Protein AF-0000000067623216 (afdb_homodimer)

Structure (mmCIF, N/CA/C/O backbone):
data_AF-0000000067623216-model_v1
#
loop_
_entity.id
_entity.type
_entity.pdbx_description
1 polymer 'Immunoglobulin domain-containing protein'
#
loop_
_atom_site.group_PDB
_atom_site.id
_atom_site.type_symbol
_atom_site.label_atom_id
_atom_site.label_alt_id
_atom_site.label_comp_id
_atom_site.label_asym_id
_atom_site.label_entity_id
_atom_site.label_seq_id
_atom_site.pdbx_PDB_ins_code
_atom_site.Cartn_x
_atom_site.Cartn_y
_atom_site.Cartn_z
_atom_site.occupancy
_atom_site.B_iso_or_equiv
_atom_site.auth_seq_id
_atom_site.auth_comp_id
_atom_site.auth_asym_id
_atom_site.auth_atom_id
_atom_site.pdbx_PDB_model_num
ATOM 1 N N . MET A 1 1 ? 59.375 16.984 -4.066 1 33.44 1 MET A N 1
ATOM 2 C CA . MET A 1 1 ? 58.281 16.219 -4.672 1 33.44 1 MET A CA 1
ATOM 3 C C . MET A 1 1 ? 57.094 16.156 -3.738 1 33.44 1 MET A C 1
ATOM 5 O O . MET A 1 1 ? 57.188 15.625 -2.629 1 33.44 1 MET A O 1
ATOM 9 N N . SER A 1 2 ? 56.25 17.234 -3.715 1 40.25 2 SER A N 1
ATOM 10 C CA . SER A 1 2 ? 55.062 17.625 -2.951 1 40.25 2 SER A CA 1
ATOM 11 C C . SER A 1 2 ? 53.906 16.641 -3.154 1 40.25 2 SER A C 1
ATOM 13 O O . SER A 1 2 ? 53.656 16.219 -4.281 1 40.25 2 SER A O 1
ATOM 15 N N . PRO A 1 3 ? 53.656 15.836 -2.115 1 42.59 3 PRO A N 1
ATOM 16 C CA . PRO A 1 3 ? 52.594 14.812 -2.057 1 42.59 3 PRO A CA 1
ATOM 17 C C . PRO A 1 3 ? 51.219 15.367 -2.381 1 42.59 3 PRO A C 1
ATOM 19 O O . PRO A 1 3 ? 50.781 16.359 -1.784 1 42.59 3 PRO A O 1
ATOM 22 N N . HIS A 1 4 ? 50.906 15.5 -3.713 1 41.69 4 HIS A N 1
ATOM 23 C CA . HIS A 1 4 ? 49.562 15.898 -4.148 1 41.69 4 HIS A CA 1
ATOM 24 C C . HIS A 1 4 ? 48.5 14.977 -3.572 1 41.69 4 HIS A C 1
ATOM 26 O O . HIS A 1 4 ? 48.562 13.758 -3.746 1 41.69 4 HIS A O 1
ATOM 32 N N . PRO A 1 5 ? 47.969 15.383 -2.344 1 46.62 5 PRO A N 1
ATOM 33 C CA . PRO A 1 5 ? 46.875 14.656 -1.679 1 46.62 5 PRO A CA 1
ATOM 34 C C . PRO A 1 5 ? 45.625 14.539 -2.545 1 46.62 5 PRO A C 1
ATOM 36 O O . PRO A 1 5 ? 44.812 15.461 -2.574 1 46.62 5 PRO A O 1
ATOM 39 N N . THR A 1 6 ? 45.781 14.125 -3.855 1 35.91 6 THR A N 1
ATOM 40 C CA . THR A 1 6 ? 44.656 14.164 -4.762 1 35.91 6 THR A CA 1
ATOM 41 C C . THR A 1 6 ? 43.469 13.414 -4.16 1 35.91 6 THR A C 1
ATOM 43 O O . THR A 1 6 ? 42.344 13.914 -4.188 1 35.91 6 THR A O 1
ATOM 46 N N . THR A 1 7 ? 43.5 12.023 -4.031 1 39.91 7 THR A N 1
ATOM 47 C CA . THR A 1 7 ? 42.406 11.203 -4.543 1 39.91 7 THR A CA 1
ATOM 48 C C . THR A 1 7 ? 41.312 11.078 -3.51 1 39.91 7 THR A C 1
ATOM 50 O O . THR A 1 7 ? 40.281 10.414 -3.752 1 39.91 7 THR A O 1
ATOM 53 N N . LEU A 1 8 ? 41.438 11.586 -2.188 1 36.5 8 LEU A N 1
ATOM 54 C CA . LEU A 1 8 ? 40.562 10.977 -1.178 1 36.5 8 LEU A CA 1
ATOM 55 C C . LEU A 1 8 ? 39.156 11.516 -1.277 1 36.5 8 LEU A C 1
ATOM 57 O O . LEU A 1 8 ? 38.25 11.078 -0.541 1 36.5 8 LEU A O 1
ATOM 61 N N . LEU A 1 9 ? 38.906 12.672 -2.062 1 37.28 9 LEU A N 1
ATOM 62 C CA . LEU A 1 9 ? 37.656 13.422 -1.819 1 37.28 9 LEU A CA 1
ATOM 63 C C . LEU A 1 9 ? 36.469 12.727 -2.457 1 37.28 9 LEU A C 1
ATOM 65 O O . LEU A 1 9 ? 35.312 13.102 -2.213 1 37.28 9 LEU A O 1
ATOM 69 N N . GLY A 1 10 ? 36.75 11.82 -3.443 1 39.78 10 GLY A N 1
ATOM 70 C CA . GLY A 1 10 ? 35.594 11.414 -4.215 1 39.78 10 GLY A CA 1
ATOM 71 C C . GLY A 1 10 ? 34.656 10.484 -3.457 1 39.78 10 GLY A C 1
ATOM 72 O O . GLY A 1 10 ? 33.562 10.156 -3.932 1 39.78 10 GLY A O 1
ATOM 73 N N . LEU A 1 11 ? 35.156 9.75 -2.324 1 36.91 11 LEU A N 1
ATOM 74 C CA . LEU A 1 11 ? 34.344 8.656 -1.758 1 36.91 11 LEU A CA 1
ATOM 75 C C . LEU A 1 11 ? 33.188 9.195 -0.934 1 36.91 11 LEU A C 1
ATOM 77 O O . LEU A 1 11 ? 32.281 8.445 -0.587 1 36.91 11 LEU A O 1
ATOM 81 N N . VAL A 1 12 ? 33.281 10.438 -0.407 1 41.38 12 VAL A N 1
ATOM 82 C CA . VAL A 1 12 ? 32.375 10.812 0.655 1 41.38 12 VAL A CA 1
ATOM 83 C C . VAL A 1 12 ? 30.984 11.102 0.061 1 41.38 12 VAL A C 1
ATOM 85 O O . VAL A 1 12 ? 29.969 10.797 0.67 1 41.38 12 VAL A O 1
ATOM 88 N N . LEU A 1 13 ? 30.969 11.727 -1.154 1 35.06 13 LEU A N 1
ATOM 89 C CA . LEU A 1 13 ? 29.688 12.25 -1.605 1 35.06 13 LEU A CA 1
ATOM 90 C C . LEU A 1 13 ? 28.75 11.125 -2.01 1 35.06 13 LEU A C 1
ATOM 92 O O . LEU A 1 13 ? 27.562 11.359 -2.283 1 35.06 13 LEU A O 1
ATOM 96 N N . CYS A 1 14 ? 29.391 9.93 -2.273 1 36.81 14 CYS A N 1
ATOM 97 C CA . CYS A 1 14 ? 28.516 8.875 -2.785 1 36.81 14 CYS A CA 1
ATOM 98 C C . CYS A 1 14 ? 27.516 8.438 -1.724 1 36.81 14 CYS A C 1
ATOM 100 O O . CYS A 1 14 ? 26.469 7.871 -2.047 1 36.81 14 CYS A O 1
ATOM 102 N N . LEU A 1 15 ? 27.844 8.562 -0.401 1 32.75 15 LEU A N 1
ATOM 103 C CA . LEU A 1 15 ? 27 7.875 0.568 1 32.75 15 LEU A CA 1
ATOM 104 C C . LEU A 1 15 ? 25.688 8.633 0.785 1 32.75 15 LEU A C 1
ATOM 106 O O . LEU A 1 15 ? 24.672 8.039 1.128 1 32.75 15 LEU A O 1
ATOM 110 N N . ALA A 1 16 ? 25.828 9.953 0.935 1 33.62 16 ALA A N 1
ATOM 111 C CA . ALA A 1 16 ? 24.594 10.516 1.485 1 33.62 16 ALA A CA 1
ATOM 112 C C . ALA A 1 16 ? 23.469 10.477 0.459 1 33.62 16 ALA A C 1
ATOM 114 O O . ALA A 1 16 ? 23.109 11.5 -0.125 1 33.62 16 ALA A O 1
ATOM 115 N N . GLN A 1 17 ? 23.672 9.805 -0.674 1 32.72 17 GLN A N 1
ATOM 116 C CA . GLN A 1 17 ? 22.422 9.766 -1.435 1 32.72 17 GLN A CA 1
ATOM 117 C C . GLN A 1 17 ? 21.234 9.438 -0.531 1 32.72 17 GLN A C 1
ATOM 119 O O . GLN A 1 17 ? 21.219 8.406 0.14 1 32.72 17 GLN A O 1
ATOM 124 N N . THR A 1 18 ? 20.781 10.328 0.219 1 34.56 18 THR A N 1
ATOM 125 C CA . THR A 1 18 ? 19.453 10.227 0.824 1 34.56 18 THR A CA 1
ATOM 126 C C . THR A 1 18 ? 18.531 9.375 -0.038 1 34.56 18 THR A C 1
ATOM 128 O O . THR A 1 18 ? 18.312 9.68 -1.213 1 34.56 18 THR A O 1
ATOM 131 N N . ILE A 1 19 ? 18.828 8.055 -0.021 1 33.06 19 ILE A N 1
ATOM 132 C CA . ILE A 1 19 ? 17.781 7.18 -0.545 1 33.06 19 ILE A CA 1
ATOM 133 C C . ILE A 1 19 ? 16.406 7.832 -0.348 1 33.06 19 ILE A C 1
ATOM 135 O O . ILE A 1 19 ? 15.969 8.031 0.786 1 33.06 19 ILE A O 1
ATOM 139 N N . HIS A 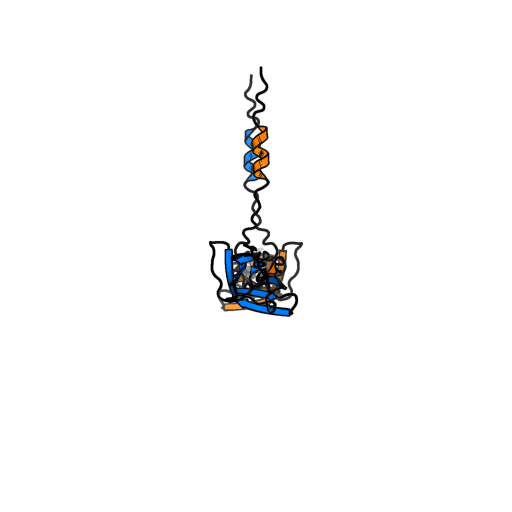1 20 ? 16.203 9.062 -0.814 1 34.69 20 HIS A N 1
ATOM 140 C CA . HIS A 1 20 ? 14.781 9.359 -0.928 1 34.69 20 HIS A CA 1
ATOM 141 C C . HIS A 1 20 ? 13.992 8.109 -1.306 1 34.69 20 HIS A C 1
ATOM 143 O O . HIS A 1 20 ? 14.25 7.496 -2.344 1 34.69 20 HIS A O 1
ATOM 149 N N . ALA A 1 21 ? 13.883 7.254 -0.411 1 33.31 21 ALA A N 1
ATOM 150 C CA . ALA A 1 21 ? 12.984 6.133 -0.679 1 33.31 21 ALA A CA 1
ATOM 151 C C . ALA A 1 21 ? 11.789 6.578 -1.515 1 33.31 21 ALA A C 1
ATOM 153 O O . ALA A 1 21 ? 10.938 7.328 -1.037 1 33.31 21 ALA A O 1
ATOM 154 N N . GLN A 1 22 ? 11.961 7.188 -2.613 1 35.94 22 GLN A N 1
ATOM 155 C CA . GLN A 1 22 ? 10.891 7.359 -3.59 1 35.94 22 GLN A CA 1
ATOM 156 C C . GLN A 1 22 ? 9.883 6.219 -3.51 1 35.94 22 GLN A C 1
ATOM 158 O O . GLN A 1 22 ? 10.227 5.059 -3.744 1 35.94 22 GLN A O 1
ATOM 163 N N . GLU A 1 23 ? 9.125 6.297 -2.42 1 42.84 23 GLU A N 1
ATOM 164 C CA . GLU A 1 23 ? 8.203 5.184 -2.23 1 42.84 23 GLU A CA 1
ATOM 165 C C . GLU A 1 23 ? 7.461 4.855 -3.523 1 42.84 23 GLU A C 1
ATOM 167 O O . GLU A 1 23 ? 6.742 5.699 -4.059 1 42.84 23 GLU A O 1
ATOM 172 N N . GLY A 1 24 ? 7.988 4.461 -4.551 1 46.31 24 GLY A N 1
ATOM 173 C CA . GLY A 1 24 ? 7.492 3.93 -5.809 1 46.31 24 GLY A CA 1
ATOM 174 C C . GLY A 1 24 ? 6.195 3.15 -5.66 1 46.31 24 GLY A C 1
ATOM 175 O O . GLY A 1 24 ? 5.684 2.998 -4.547 1 46.31 24 GLY A O 1
ATOM 176 N N . PRO A 1 25 ? 5.332 3.072 -6.758 1 57.22 25 PRO A N 1
ATOM 177 C CA . PRO A 1 25 ? 4.227 2.109 -6.762 1 57.22 25 PRO A CA 1
ATOM 178 C C . PRO A 1 25 ? 4.484 0.915 -5.844 1 57.22 25 PRO A C 1
ATOM 180 O O . PRO A 1 25 ? 5.637 0.63 -5.504 1 57.22 25 PRO A O 1
ATOM 183 N N . LEU A 1 26 ? 3.299 0.685 -5.074 1 68.81 26 LEU A N 1
ATOM 184 C CA . LEU A 1 26 ? 3.469 -0.573 -4.355 1 68.81 26 LEU A CA 1
ATOM 185 C C . LEU A 1 26 ? 4.328 -1.547 -5.152 1 68.81 26 LEU A C 1
ATOM 187 O O . LEU A 1 26 ? 4.121 -1.719 -6.355 1 68.81 26 LEU A O 1
ATOM 191 N N . PRO A 1 27 ? 5.332 -1.957 -4.5 1 77.19 27 PRO A N 1
ATOM 192 C CA . PRO A 1 27 ? 6.117 -2.947 -5.242 1 77.19 27 PRO A CA 1
ATOM 193 C C . PRO A 1 27 ? 5.266 -4.105 -5.762 1 77.19 27 PRO A C 1
ATOM 195 O O . PRO A 1 27 ? 4.316 -4.527 -5.098 1 77.19 27 PRO A O 1
ATOM 198 N N . ARG A 1 28 ? 5.539 -4.516 -6.941 1 85.44 28 ARG A N 1
ATOM 199 C CA . ARG A 1 28 ? 4.84 -5.668 -7.504 1 85.44 28 ARG A CA 1
ATOM 200 C C . ARG A 1 28 ? 5.199 -6.945 -6.75 1 85.44 28 ARG A C 1
ATOM 202 O O . ARG A 1 28 ? 6.355 -7.148 -6.379 1 85.44 28 ARG A O 1
ATOM 209 N N . PRO A 1 29 ? 4.215 -7.742 -6.488 1 93.62 29 PRO A N 1
ATOM 210 C CA . PRO A 1 29 ? 4.539 -9.039 -5.895 1 93.62 29 PRO A CA 1
ATOM 211 C C . PRO A 1 29 ? 5.277 -9.969 -6.859 1 93.62 29 PRO A C 1
ATOM 213 O O . PRO A 1 29 ? 5.383 -9.656 -8.055 1 93.62 29 PRO A O 1
ATOM 216 N N . SER A 1 30 ? 5.887 -10.992 -6.23 1 96.12 30 SER A N 1
ATOM 217 C CA . SER A 1 30 ? 6.449 -12.078 -7.02 1 96.12 30 SER A CA 1
ATOM 218 C C . SER A 1 30 ? 5.66 -13.375 -6.824 1 96.12 30 SER A C 1
ATOM 220 O O . SER A 1 30 ? 4.953 -13.531 -5.828 1 96.12 30 SER A O 1
ATOM 222 N N . ILE A 1 31 ? 5.785 -14.281 -7.859 1 98.06 31 ILE A N 1
ATOM 223 C CA . ILE A 1 31 ? 5.109 -15.57 -7.801 1 98.06 31 ILE A CA 1
ATOM 224 C C . ILE A 1 31 ? 6.094 -16.688 -8.133 1 98.06 31 ILE A C 1
ATOM 226 O O . ILE A 1 31 ? 6.938 -16.547 -9.023 1 98.06 31 ILE A O 1
ATOM 230 N N . SER A 1 32 ? 6.062 -17.734 -7.355 1 98.31 32 SER A N 1
ATOM 231 C CA . SER A 1 32 ? 6.859 -18.922 -7.617 1 98.31 32 SER A CA 1
ATOM 232 C C . SER A 1 32 ? 6.07 -20.188 -7.316 1 98.31 32 SER A C 1
ATOM 234 O O . SER A 1 32 ? 4.949 -20.125 -6.809 1 98.31 32 SER A O 1
ATOM 236 N N . ALA A 1 33 ? 6.668 -21.312 -7.793 1 98.5 33 ALA A N 1
ATOM 237 C CA . ALA A 1 33 ? 6.047 -22.625 -7.551 1 98.5 33 ALA A CA 1
ATOM 238 C C . ALA A 1 33 ? 7.051 -23.609 -6.965 1 98.5 33 ALA A C 1
ATOM 240 O O . ALA A 1 33 ? 8.211 -23.641 -7.391 1 98.5 33 ALA A O 1
ATOM 241 N N . GLU A 1 34 ? 6.586 -24.359 -6.027 1 97.94 34 GLU A N 1
ATOM 242 C CA . GLU A 1 34 ? 7.348 -25.453 -5.434 1 97.94 34 GLU A CA 1
ATOM 243 C C . GLU A 1 34 ? 6.613 -26.781 -5.594 1 97.94 34 GLU A C 1
ATOM 245 O O . GLU A 1 34 ? 5.457 -26.922 -5.191 1 97.94 34 GLU A O 1
ATOM 250 N N . PRO A 1 35 ? 7.219 -27.875 -6.082 1 98.06 35 PRO A N 1
ATOM 251 C CA . PRO A 1 35 ? 8.656 -28 -6.34 1 98.06 35 PRO A CA 1
ATOM 252 C C . PRO A 1 35 ? 9.07 -27.359 -7.668 1 98.06 35 PRO A C 1
ATOM 254 O O . PRO A 1 35 ? 10.266 -27.188 -7.922 1 98.06 35 PRO A O 1
ATOM 257 N N . GLY A 1 36 ? 8.203 -27 -8.578 1 97.56 36 GLY A N 1
ATOM 258 C CA . GLY A 1 36 ? 8.453 -26.375 -9.867 1 97.56 36 GLY A CA 1
ATOM 259 C C . GLY A 1 36 ? 7.18 -26.078 -10.641 1 97.56 36 GLY A C 1
ATOM 260 O O . GLY A 1 36 ? 6.078 -26.172 -10.094 1 97.56 36 GLY A O 1
ATOM 261 N N . THR A 1 37 ? 7.469 -25.625 -11.93 1 97.94 37 THR A N 1
ATOM 262 C CA . THR A 1 37 ? 6.324 -25.188 -12.719 1 97.94 37 THR A CA 1
ATOM 263 C C . THR A 1 37 ? 5.789 -26.328 -13.578 1 97.94 37 THR A C 1
ATOM 265 O O . THR A 1 37 ? 4.691 -26.219 -14.133 1 97.94 37 THR A O 1
ATOM 268 N N . VAL A 1 38 ? 6.598 -27.297 -13.789 1 97.5 38 VAL A N 1
ATOM 269 C CA . VAL A 1 38 ? 6.16 -28.5 -14.492 1 97.5 38 VAL A CA 1
ATOM 270 C C . VAL A 1 38 ? 5.891 -29.625 -13.484 1 97.5 38 VAL A C 1
ATOM 272 O O . VAL A 1 38 ? 6.816 -30.125 -12.852 1 97.5 38 VAL A O 1
ATOM 275 N N . ILE A 1 39 ? 4.598 -30.016 -13.438 1 97.38 39 ILE A N 1
ATOM 276 C CA . ILE A 1 39 ? 4.199 -30.922 -12.375 1 97.38 39 ILE A CA 1
ATOM 277 C C . ILE A 1 39 ? 3.496 -32.125 -12.984 1 97.38 39 ILE A C 1
ATOM 279 O O . ILE A 1 39 ? 2.553 -32 -13.758 1 97.38 39 ILE A O 1
ATOM 283 N N . PRO A 1 40 ? 3.945 -33.406 -12.609 1 95.94 40 PRO A N 1
ATOM 284 C CA . PRO A 1 40 ? 3.221 -34.594 -13.07 1 95.94 40 PRO A CA 1
ATOM 285 C C . PRO A 1 40 ? 1.808 -34.688 -12.5 1 95.94 40 PRO A C 1
ATOM 287 O O . PRO A 1 40 ? 1.563 -34.219 -11.375 1 95.94 40 PRO A O 1
ATOM 290 N N . LEU A 1 41 ? 0.96 -35.281 -13.32 1 96.38 41 LEU A N 1
ATOM 291 C CA . LEU A 1 41 ? -0.407 -35.5 -12.875 1 96.38 41 LEU A CA 1
ATOM 292 C C . LEU A 1 41 ? -0.421 -36.188 -11.516 1 96.38 41 LEU A C 1
ATOM 294 O O . LEU A 1 41 ? 0.359 -37.125 -11.281 1 96.38 41 LEU A O 1
ATOM 298 N N . GLY A 1 42 ? -1.258 -35.688 -10.68 1 95.94 42 GLY A N 1
ATOM 299 C CA . GLY A 1 42 ? -1.476 -36.344 -9.398 1 95.94 42 GLY A CA 1
ATOM 300 C C . GLY A 1 42 ? -0.496 -35.906 -8.328 1 95.94 42 GLY A C 1
ATOM 301 O O . GLY A 1 42 ? -0.638 -36.281 -7.16 1 95.94 42 GLY A O 1
ATOM 302 N N . ARG A 1 43 ? 0.483 -35.125 -8.586 1 96.75 43 ARG A N 1
ATOM 303 C CA . ARG A 1 43 ? 1.472 -34.688 -7.621 1 96.75 43 ARG A CA 1
ATOM 304 C C . ARG A 1 43 ? 1.104 -33.312 -7.07 1 96.75 43 ARG A C 1
ATOM 306 O O . ARG A 1 43 ? 0.366 -32.562 -7.711 1 96.75 43 ARG A O 1
ATOM 313 N N . PRO A 1 44 ? 1.583 -32.969 -5.895 1 98 44 PRO A N 1
ATOM 314 C CA . PRO A 1 44 ? 1.247 -31.672 -5.297 1 98 44 PRO A CA 1
ATOM 315 C C . PRO A 1 44 ? 2.133 -30.547 -5.809 1 98 44 PRO A C 1
ATOM 317 O O . PRO A 1 44 ? 3.24 -30.797 -6.297 1 98 44 PRO A O 1
ATOM 320 N N . VAL A 1 45 ? 1.573 -29.375 -5.684 1 98.62 45 VAL A N 1
ATOM 321 C CA . VAL A 1 45 ? 2.348 -28.172 -5.969 1 98.62 45 VAL A CA 1
ATOM 322 C C . VAL A 1 45 ? 1.883 -27.031 -5.066 1 98.62 45 VAL A C 1
ATOM 324 O O . VAL A 1 45 ? 0.7 -26.938 -4.727 1 98.62 45 VAL A O 1
ATOM 327 N N . THR A 1 46 ? 2.795 -26.156 -4.617 1 98.56 46 THR A N 1
ATOM 328 C CA . THR A 1 46 ? 2.498 -24.953 -3.842 1 98.56 46 THR A CA 1
ATOM 329 C C . THR A 1 46 ? 2.916 -23.703 -4.602 1 98.56 46 THR A C 1
ATOM 331 O O . THR A 1 46 ? 4.086 -23.5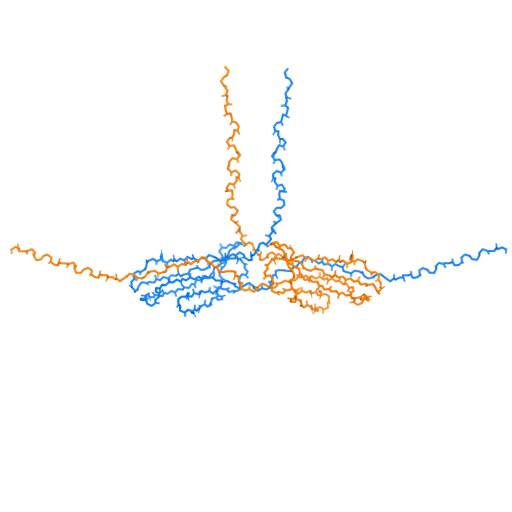47 -4.965 1 98.56 46 THR A O 1
ATOM 334 N N . LEU A 1 47 ? 1.911 -22.891 -4.895 1 98.56 47 LEU A N 1
ATOM 335 C CA . LEU A 1 47 ? 2.205 -21.578 -5.461 1 98.56 47 LEU A CA 1
ATOM 336 C C . LEU A 1 47 ? 2.447 -20.547 -4.359 1 98.56 47 LEU A C 1
ATOM 338 O O . LEU A 1 47 ? 1.667 -20.453 -3.41 1 98.56 47 LEU A O 1
ATOM 342 N N . GLN A 1 48 ? 3.518 -19.828 -4.484 1 98.19 48 GLN A N 1
ATOM 343 C CA . GLN A 1 48 ? 3.908 -18.859 -3.475 1 98.19 48 GLN A CA 1
ATOM 344 C C . GLN A 1 48 ? 3.838 -17.438 -4.023 1 98.19 48 GLN A C 1
ATOM 346 O O . GLN A 1 48 ? 4.414 -17.141 -5.074 1 98.19 48 GLN A O 1
ATOM 351 N N . CYS A 1 49 ? 3.127 -16.594 -3.348 1 97.94 49 CYS A N 1
ATOM 352 C CA . CYS A 1 49 ? 3.119 -15.156 -3.604 1 97.94 49 CYS A CA 1
ATOM 353 C C . CYS A 1 49 ? 3.906 -14.406 -2.537 1 97.94 49 CYS A C 1
ATOM 355 O O . CYS A 1 49 ? 3.703 -14.625 -1.342 1 97.94 49 CYS A O 1
ATOM 357 N N . ARG A 1 50 ? 4.742 -13.562 -3 1 94.81 50 ARG A N 1
ATOM 358 C CA . ARG A 1 50 ? 5.543 -12.789 -2.053 1 94.81 50 ARG A CA 1
ATOM 359 C C . ARG A 1 50 ? 5.398 -11.297 -2.305 1 94.81 50 ARG A C 1
ATOM 361 O O . ARG A 1 50 ? 5.207 -10.867 -3.445 1 94.81 50 ARG A O 1
ATOM 368 N N . GLY A 1 51 ? 5.434 -10.586 -1.228 1 91.06 51 GLY A N 1
ATOM 369 C CA . GLY A 1 51 ? 5.332 -9.133 -1.27 1 91.06 51 GLY A CA 1
ATOM 370 C C . GLY A 1 51 ? 5.918 -8.461 -0.043 1 91.06 51 GLY A C 1
ATOM 371 O O . GLY A 1 51 ? 6.598 -9.102 0.761 1 91.06 51 GLY A O 1
ATOM 372 N N . PRO A 1 52 ? 5.703 -7.223 0.013 1 84 52 PRO A N 1
ATOM 373 C CA . PRO A 1 52 ? 6.262 -6.496 1.158 1 84 52 PRO A CA 1
ATOM 374 C C . PRO A 1 52 ? 5.586 -6.871 2.477 1 84 52 PRO A C 1
ATOM 376 O O . PRO A 1 52 ? 4.508 -7.465 2.475 1 84 52 PRO A O 1
ATOM 379 N N . VAL A 1 53 ? 6.238 -6.559 3.564 1 82 53 VAL A N 1
ATOM 380 C CA . VAL A 1 53 ? 5.633 -6.762 4.875 1 82 53 VAL A CA 1
ATOM 381 C C . VAL A 1 53 ? 4.398 -5.879 5.02 1 82 53 VAL A C 1
ATOM 383 O O . VAL A 1 53 ? 4.301 -4.824 4.387 1 82 53 VAL A O 1
ATOM 386 N N . GLY A 1 54 ? 3.488 -6.367 5.844 1 78.75 54 GLY A N 1
ATOM 387 C CA . GLY A 1 54 ? 2.295 -5.578 6.109 1 78.75 54 GLY A CA 1
ATOM 388 C C . GLY A 1 54 ? 1.152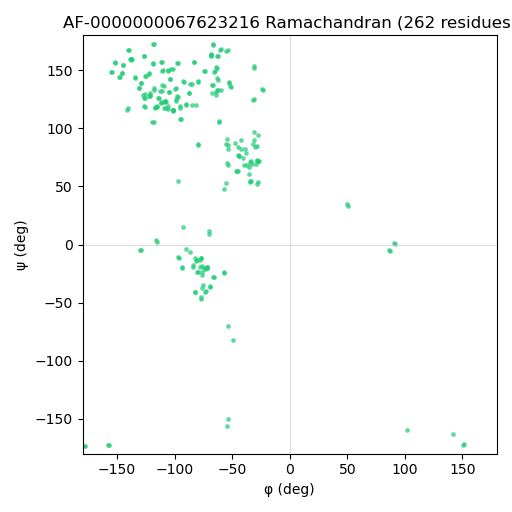 -5.887 5.164 1 78.75 54 GLY A C 1
ATOM 389 O O . GLY A 1 54 ? 0.123 -5.207 5.184 1 78.75 54 GLY A O 1
ATOM 390 N N . VAL A 1 55 ? 1.407 -6.789 4.285 1 84.19 55 VAL A N 1
ATOM 391 C CA . VAL A 1 55 ? 0.333 -7.223 3.395 1 84.19 55 VAL A CA 1
ATOM 392 C C . VAL A 1 55 ? -0.788 -7.859 4.211 1 84.19 55 VAL A C 1
ATOM 394 O O . VAL A 1 55 ? -0.528 -8.633 5.137 1 84.19 55 VAL A O 1
ATOM 397 N N . TYR A 1 56 ? -1.986 -7.41 3.879 1 85.38 56 TYR A N 1
ATOM 398 C CA . TYR A 1 56 ? -3.146 -7.977 4.559 1 85.38 56 TYR A CA 1
ATOM 399 C C . TYR A 1 56 ? -3.561 -9.297 3.918 1 85.38 56 TYR A C 1
ATOM 401 O O . TYR A 1 56 ? -3.879 -10.258 4.621 1 85.38 56 TYR A O 1
ATOM 409 N N . ALA A 1 57 ? -3.492 -9.234 2.59 1 90.06 57 ALA A N 1
ATOM 410 C CA . ALA A 1 57 ? -3.863 -10.453 1.872 1 90.06 57 ALA A CA 1
ATOM 411 C C . ALA A 1 57 ? -3.193 -10.508 0.501 1 90.06 57 ALA A C 1
ATOM 413 O O . ALA A 1 57 ? -2.955 -9.469 -0.121 1 90.06 57 ALA A O 1
ATOM 414 N N . PHE A 1 58 ? -2.955 -11.758 0.164 1 95.25 58 PHE A N 1
ATOM 415 C CA . PHE A 1 58 ? -2.586 -12.023 -1.222 1 95.25 58 PHE A CA 1
ATOM 416 C C . PHE A 1 58 ? -3.746 -12.656 -1.98 1 95.25 58 PHE A C 1
ATOM 418 O O . PHE A 1 58 ? -4.547 -13.391 -1.399 1 95.25 58 PHE A O 1
ATOM 425 N N . ARG A 1 59 ? -3.77 -12.359 -3.246 1 95.88 59 ARG A N 1
ATOM 426 C CA . ARG A 1 59 ? -4.707 -13 -4.16 1 95.88 59 ARG A CA 1
ATOM 427 C C . ARG A 1 59 ? -3.969 -13.719 -5.285 1 95.88 59 ARG A C 1
ATOM 429 O O . ARG A 1 59 ? -3.094 -13.141 -5.93 1 95.88 59 ARG A O 1
ATOM 436 N N . LEU A 1 60 ? -4.281 -14.953 -5.477 1 97.81 60 LEU A N 1
ATOM 437 C CA . LEU A 1 60 ? -3.836 -15.734 -6.625 1 97.81 60 LEU A CA 1
ATOM 438 C C . LEU A 1 60 ? -4.891 -15.734 -7.727 1 97.81 60 LEU A C 1
ATOM 440 O O . LEU A 1 60 ? -6.016 -16.203 -7.516 1 97.81 60 LEU A O 1
ATOM 444 N N . GLU A 1 61 ? -4.461 -15.18 -8.828 1 96.88 61 GLU A N 1
ATOM 445 C CA . GLU A 1 61 ? -5.402 -15.109 -9.938 1 96.88 61 GLU A CA 1
ATOM 446 C C . GLU A 1 61 ? -5.008 -16.062 -11.062 1 96.88 61 GLU A C 1
ATOM 448 O O . GLU A 1 61 ? -3.824 -16.219 -11.359 1 96.88 61 GLU A O 1
ATOM 453 N N . ARG A 1 62 ? -6.059 -16.719 -11.547 1 95 62 ARG A N 1
ATOM 454 C CA . ARG A 1 62 ? -5.902 -17.5 -12.766 1 95 62 ARG A CA 1
ATOM 455 C C . ARG A 1 62 ? -6.453 -16.75 -13.969 1 95 62 ARG A C 1
ATOM 457 O O . ARG A 1 62 ? -7.656 -16.5 -14.055 1 95 62 ARG A O 1
ATOM 464 N N . GLU A 1 63 ? -5.559 -16.391 -14.93 1 87.62 63 GLU A N 1
ATOM 465 C CA . GLU A 1 63 ? -5.867 -15.461 -16.016 1 87.62 63 GLU A CA 1
ATOM 466 C C . GLU A 1 63 ? -6.852 -16.078 -17 1 87.62 63 GLU A C 1
ATOM 468 O O . GLU A 1 63 ? -7.738 -15.398 -17.516 1 87.62 63 GLU A O 1
ATOM 473 N N . ASP A 1 64 ? -6.715 -17.328 -17.219 1 81.81 64 ASP A N 1
ATOM 474 C CA . ASP A 1 64 ? -7.496 -17.953 -18.266 1 81.81 64 ASP A CA 1
ATOM 475 C C . ASP A 1 64 ? -8.922 -18.234 -17.797 1 81.81 64 ASP A C 1
ATOM 477 O O . ASP A 1 64 ? -9.836 -18.391 -18.625 1 81.81 64 ASP A O 1
ATOM 481 N N . ARG A 1 65 ? -9.156 -18.344 -16.547 1 82.5 65 ARG A N 1
ATOM 482 C CA . ARG A 1 65 ? -10.469 -18.734 -16.047 1 82.5 65 ARG A CA 1
ATOM 483 C C . ARG A 1 65 ? -11.102 -17.609 -15.234 1 82.5 65 ARG A C 1
ATOM 485 O O . ARG A 1 65 ? -12.211 -17.75 -14.727 1 82.5 65 ARG A O 1
ATOM 492 N N . PHE A 1 66 ? -10.469 -16.516 -15.164 1 84.25 66 PHE A N 1
ATOM 493 C CA . PHE A 1 66 ? -10.969 -15.391 -14.383 1 84.25 66 PHE A CA 1
ATOM 494 C C . PHE A 1 66 ? -11.352 -15.836 -12.977 1 84.25 66 PHE A C 1
ATOM 496 O O . PHE A 1 66 ? -12.43 -15.477 -12.484 1 84.25 66 PHE A O 1
ATOM 503 N N . GLU A 1 67 ? -10.594 -16.781 -12.477 1 90.56 67 GLU A N 1
ATOM 504 C CA . GLU A 1 67 ? -10.742 -17.25 -11.102 1 90.56 67 GLU A CA 1
ATOM 505 C C . GLU A 1 67 ? -9.648 -16.688 -10.203 1 90.56 67 GLU A C 1
ATOM 507 O O . GLU A 1 67 ? -8.57 -16.328 -10.68 1 90.56 67 GLU A O 1
ATOM 512 N N . TYR A 1 68 ? -10.016 -16.547 -8.961 1 95.19 68 TYR A N 1
ATOM 513 C CA . TYR A 1 68 ? -8.992 -16.109 -8.016 1 95.19 68 TYR A CA 1
ATOM 514 C C . TYR A 1 68 ? -9.188 -16.75 -6.656 1 95.19 68 TYR A C 1
ATOM 516 O O . TYR A 1 68 ? -10.266 -17.266 -6.355 1 95.19 68 TYR A O 1
ATOM 524 N N . LYS A 1 69 ? -8.109 -16.859 -5.914 1 95.62 69 LYS A N 1
ATOM 525 C CA . LYS A 1 69 ? -8.109 -17.312 -4.527 1 95.62 69 LYS A CA 1
ATOM 526 C C . LYS A 1 69 ? -7.41 -16.297 -3.623 1 95.62 69 LYS A C 1
ATOM 528 O O . LYS A 1 69 ? -6.289 -15.875 -3.906 1 95.62 69 LYS A O 1
ATOM 533 N N . ASP A 1 70 ? -8.102 -15.898 -2.605 1 93.25 70 ASP A N 1
ATOM 534 C CA . ASP A 1 70 ? -7.488 -15.031 -1.604 1 93.25 70 ASP A CA 1
ATOM 535 C C . ASP A 1 70 ? -6.895 -15.852 -0.459 1 93.25 70 ASP A C 1
ATOM 537 O O . ASP A 1 70 ? -7.438 -16.891 -0.085 1 93.25 70 ASP A O 1
ATOM 541 N N . ASN A 1 71 ? -5.742 -15.43 0.007 1 94.81 71 ASN A N 1
ATOM 542 C CA . ASN A 1 71 ? -5.141 -15.977 1.22 1 94.81 71 ASN A CA 1
ATOM 543 C C . ASN A 1 71 ? -4.797 -14.875 2.219 1 94.81 71 ASN A C 1
ATOM 545 O O . ASN A 1 71 ? -3.959 -14.016 1.939 1 94.81 71 ASN A O 1
ATOM 549 N N . TYR A 1 72 ? -5.395 -14.977 3.336 1 89.38 72 TYR A N 1
ATOM 550 C CA . TYR A 1 72 ? -5.227 -13.969 4.379 1 89.38 72 TYR A CA 1
ATOM 551 C C . TYR A 1 72 ? -4.176 -14.406 5.391 1 89.38 72 TYR A C 1
ATOM 553 O O . TYR A 1 72 ? -3.801 -13.633 6.277 1 89.38 72 TYR A O 1
ATOM 561 N N . ASN A 1 73 ? -3.834 -15.695 5.223 1 92.31 73 ASN A N 1
ATOM 562 C CA . ASN A 1 73 ? -2.738 -16.188 6.055 1 92.31 73 ASN A CA 1
ATOM 563 C C . ASN A 1 73 ? -1.382 -15.773 5.488 1 92.31 73 ASN A C 1
ATOM 565 O O . ASN A 1 73 ? -0.751 -16.531 4.758 1 92.31 73 ASN A O 1
ATOM 569 N N . VAL A 1 74 ? -0.956 -14.594 5.855 1 92.81 74 VAL A N 1
ATOM 570 C CA . VAL A 1 74 ? 0.276 -14.008 5.344 1 92.81 74 VAL A CA 1
ATOM 571 C C . VAL A 1 74 ? 1.403 -14.203 6.352 1 92.81 74 VAL A C 1
ATOM 573 O O . VAL A 1 74 ? 1.261 -13.852 7.527 1 92.81 74 VAL A O 1
ATOM 576 N N . PHE A 1 75 ? 2.453 -14.797 5.836 1 92.06 75 PHE A N 1
ATOM 577 C CA . PHE A 1 75 ? 3.596 -15.094 6.691 1 92.06 75 PHE A CA 1
ATOM 578 C C . PHE A 1 75 ? 4.738 -14.117 6.43 1 92.06 75 PHE A C 1
ATOM 580 O O . PHE A 1 75 ? 5.043 -13.812 5.277 1 92.06 75 PHE A O 1
ATOM 587 N N . ARG A 1 76 ? 5.445 -13.734 7.492 1 88.75 76 ARG A N 1
ATOM 588 C CA . ARG A 1 76 ? 6.613 -12.875 7.359 1 88.75 76 ARG A CA 1
ATOM 589 C C . ARG A 1 76 ? 7.863 -13.688 7.043 1 88.75 76 ARG A C 1
ATOM 591 O O . ARG A 1 76 ? 8.125 -14.703 7.688 1 88.75 76 ARG A O 1
ATOM 598 N N . LEU A 1 77 ? 8.586 -13.477 5.902 1 87.94 77 LEU A N 1
ATOM 599 C CA . LEU A 1 77 ? 9.828 -14.141 5.512 1 87.94 77 LEU A CA 1
ATOM 600 C C . LEU A 1 77 ? 11.039 -13.336 5.961 1 87.94 77 LEU A C 1
ATOM 602 O O . LEU A 1 77 ? 12.172 -13.688 5.633 1 87.94 77 LEU A O 1
ATOM 606 N N . GLY A 1 78 ? 10.891 -12.336 6.898 1 83.19 78 GLY A N 1
ATOM 607 C CA . GLY A 1 78 ? 11.891 -11.383 7.367 1 83.19 78 GLY A CA 1
ATOM 608 C C . GLY A 1 78 ? 11.32 -9.992 7.602 1 83.19 78 GLY A C 1
ATOM 609 O O . GLY A 1 78 ? 10.102 -9.82 7.668 1 83.19 78 GLY A O 1
ATOM 610 N N . PRO A 1 79 ? 12.297 -9.055 7.664 1 78.81 79 PRO A N 1
ATOM 611 C CA . PRO A 1 79 ? 11.844 -7.711 8.016 1 78.81 79 PRO A CA 1
ATOM 612 C C . PRO A 1 79 ? 11.18 -6.984 6.848 1 78.81 79 PRO A C 1
ATOM 614 O O . PRO A 1 79 ? 10.5 -5.977 7.047 1 78.81 79 PRO A O 1
ATOM 617 N N . PHE A 1 80 ? 11.344 -7.613 5.629 1 77.38 80 PHE A N 1
ATOM 618 C CA . PHE A 1 80 ? 10.914 -6.77 4.52 1 77.38 80 PHE A CA 1
ATOM 619 C C . PHE A 1 80 ? 9.984 -7.531 3.59 1 77.38 80 PHE A C 1
ATOM 621 O O . PHE A 1 80 ? 9.461 -6.965 2.629 1 77.38 80 PHE A O 1
ATOM 628 N N . GLU A 1 81 ? 9.789 -8.828 3.85 1 86.94 81 GLU A N 1
ATOM 629 C CA . GLU A 1 81 ? 9.016 -9.617 2.893 1 86.94 81 GLU A CA 1
ATOM 630 C C . GLU A 1 81 ? 7.984 -10.492 3.602 1 86.94 81 GLU A C 1
ATOM 632 O O . GLU A 1 81 ? 8.203 -10.922 4.734 1 86.94 81 GLU A O 1
ATOM 637 N N . SER A 1 82 ? 6.84 -10.641 2.992 1 91.12 82 SER A N 1
ATOM 638 C CA . SER A 1 82 ? 5.793 -11.555 3.436 1 91.12 82 SER A CA 1
ATOM 639 C C . SER A 1 82 ? 5.355 -12.484 2.309 1 91.12 82 SER A C 1
ATOM 641 O O . SER A 1 82 ? 5.703 -12.266 1.147 1 91.12 82 SER A O 1
ATOM 643 N N . GLU A 1 83 ? 4.719 -13.539 2.691 1 96.06 83 GLU A N 1
ATOM 644 C CA . GLU A 1 83 ? 4.324 -14.531 1.695 1 96.06 83 GLU A CA 1
ATOM 645 C C . GLU A 1 83 ? 2.988 -15.172 2.059 1 96.06 83 GLU A C 1
ATOM 647 O O . GLU A 1 83 ? 2.646 -15.281 3.238 1 96.06 83 GLU A O 1
ATOM 652 N N . ALA A 1 84 ? 2.303 -15.5 1.063 1 97.5 84 ALA A N 1
ATOM 653 C CA . ALA A 1 84 ? 1.187 -16.438 1.177 1 97.5 84 ALA A CA 1
ATOM 654 C C . ALA A 1 84 ? 1.387 -17.641 0.262 1 97.5 84 ALA A C 1
ATOM 656 O O . ALA A 1 84 ? 1.982 -17.516 -0.812 1 97.5 84 ALA A O 1
ATOM 657 N N . ARG A 1 85 ? 0.874 -18.781 0.763 1 98 85 ARG A N 1
ATOM 658 C CA . ARG A 1 85 ? 1.043 -20.031 0.041 1 98 85 ARG A CA 1
ATOM 659 C C . ARG A 1 85 ? -0.305 -20.609 -0.372 1 98 85 ARG A C 1
ATOM 661 O O . ARG A 1 85 ? -1.249 -20.641 0.421 1 98 85 ARG A O 1
ATOM 668 N N . PHE A 1 86 ? -0.285 -21.016 -1.595 1 98.19 86 PHE A N 1
ATOM 669 C CA . PHE A 1 86 ? -1.462 -21.656 -2.178 1 98.19 86 PHE A CA 1
ATOM 670 C C . PHE A 1 86 ? -1.143 -23.062 -2.635 1 98.19 86 PHE A C 1
ATOM 672 O O . PHE A 1 86 ? -0.557 -23.266 -3.701 1 98.19 86 PHE A O 1
ATOM 679 N N . ARG A 1 87 ? -1.618 -24 -1.882 1 98.19 87 ARG A N 1
ATOM 680 C CA . ARG A 1 87 ? -1.24 -25.391 -2.15 1 98.19 87 ARG A CA 1
ATOM 681 C C . ARG A 1 87 ? -2.328 -26.109 -2.938 1 98.19 87 ARG A C 1
ATOM 683 O O . ARG A 1 87 ? -3.516 -25.969 -2.637 1 98.19 87 ARG A O 1
ATOM 690 N N . ILE A 1 88 ? -1.866 -26.812 -3.924 1 97.38 88 ILE A N 1
ATOM 691 C CA . ILE A 1 88 ? -2.674 -27.797 -4.629 1 97.38 88 ILE A CA 1
ATOM 692 C C . ILE A 1 88 ? -2.186 -29.203 -4.281 1 97.38 88 ILE A C 1
ATOM 694 O O . ILE A 1 88 ? -1.064 -29.578 -4.629 1 97.38 88 ILE A O 1
ATOM 698 N N . ASP A 1 89 ? -2.98 -29.969 -3.697 1 97.75 89 ASP A N 1
ATOM 699 C CA . ASP A 1 89 ? -2.564 -31.266 -3.15 1 97.75 89 ASP A CA 1
ATOM 700 C C . ASP A 1 89 ? -2.314 -32.281 -4.262 1 97.75 89 ASP A C 1
ATOM 702 O O . ASP A 1 89 ? -1.415 -33.125 -4.16 1 97.75 89 ASP A O 1
ATOM 706 N N . SER A 1 90 ? -3.203 -32.219 -5.242 1 97.06 90 SER A N 1
ATOM 707 C CA . SER A 1 90 ? -3.125 -33.125 -6.383 1 97.06 90 SER A CA 1
ATOM 708 C C . SER A 1 90 ? -3.488 -32.438 -7.68 1 97.06 90 SER A C 1
ATOM 710 O O . SER A 1 90 ? -4.645 -32.062 -7.887 1 97.06 90 SER A O 1
ATOM 712 N N . VAL A 1 91 ? -2.523 -32.344 -8.586 1 96.56 91 VAL A N 1
ATOM 713 C CA . VAL A 1 91 ? -2.73 -31.516 -9.758 1 96.56 91 VAL A CA 1
ATOM 714 C C . VAL A 1 91 ? -3.459 -32.312 -10.836 1 96.56 91 VAL A C 1
ATOM 716 O O . VAL A 1 91 ? -3.186 -33.5 -11.031 1 96.56 91 VAL A O 1
ATOM 719 N N . SER A 1 92 ? -4.395 -31.734 -11.492 1 95.44 92 SER A N 1
ATOM 720 C CA . SER A 1 92 ? -5.059 -32.25 -12.695 1 95.44 92 SER A CA 1
ATOM 721 C C . SER A 1 92 ? -4.84 -31.297 -13.875 1 95.44 92 SER A C 1
ATOM 723 O O . SER A 1 92 ? -4.254 -30.219 -13.719 1 95.44 92 SER A O 1
ATOM 725 N N . GLU A 1 93 ? -5.27 -31.734 -15.094 1 94.06 93 GLU A N 1
ATOM 726 C CA . GLU A 1 93 ? -5.16 -30.891 -16.281 1 94.06 93 GLU A CA 1
ATOM 727 C C . GLU A 1 93 ? -5.875 -29.562 -16.078 1 94.06 93 GLU A C 1
ATOM 729 O O . GLU A 1 93 ? -5.48 -28.547 -16.656 1 94.06 93 GLU A O 1
ATOM 734 N N . ALA A 1 94 ? -6.809 -29.531 -15.219 1 93.31 94 ALA A N 1
ATOM 735 C CA . ALA A 1 94 ? -7.594 -28.328 -14.977 1 93.31 94 ALA A CA 1
ATOM 736 C C . ALA A 1 94 ? -6.762 -27.266 -14.25 1 93.31 94 ALA A C 1
ATOM 738 O O . ALA A 1 94 ? -7.098 -26.078 -14.281 1 93.31 94 ALA A O 1
ATOM 739 N N . ASN A 1 95 ? -5.727 -27.719 -13.641 1 96.06 95 ASN A N 1
ATOM 740 C CA . ASN A 1 95 ? -4.895 -26.781 -12.891 1 96.06 95 ASN A CA 1
ATOM 741 C C . ASN A 1 95 ? -3.889 -26.078 -13.797 1 96.06 95 ASN A C 1
ATOM 743 O O . ASN A 1 95 ? -3.33 -25.047 -13.422 1 96.06 95 ASN A O 1
ATOM 747 N N . ALA A 1 96 ? -3.613 -26.625 -14.961 1 95.06 96 ALA A N 1
ATOM 748 C CA . ALA A 1 96 ? -2.662 -26 -15.883 1 95.06 96 ALA A CA 1
ATOM 749 C C . ALA A 1 96 ? -3.145 -24.625 -16.328 1 95.06 96 ALA A C 1
ATOM 751 O O . ALA A 1 96 ? -4.34 -24.422 -16.547 1 95.06 96 ALA A O 1
ATOM 752 N N . GLY A 1 97 ? -2.158 -23.719 -16.438 1 95.56 97 GLY A N 1
ATOM 753 C CA . GLY A 1 97 ? -2.527 -22.406 -16.922 1 95.56 97 GLY A CA 1
ATOM 754 C C . GLY A 1 97 ? -1.619 -21.297 -16.391 1 95.56 97 GLY A C 1
ATOM 755 O O . GLY A 1 97 ? -0.578 -21.578 -15.797 1 95.56 97 GLY A O 1
ATOM 756 N N . LEU A 1 98 ? -2.037 -20.062 -16.672 1 96.94 98 LEU A N 1
ATOM 757 C CA . LEU A 1 98 ? -1.265 -18.891 -16.312 1 96.94 98 LEU A CA 1
ATOM 758 C C . LEU A 1 98 ? -1.783 -18.281 -15.008 1 96.94 98 LEU A C 1
ATOM 760 O O . LEU A 1 98 ? -2.975 -17.984 -14.891 1 96.94 98 LEU A O 1
ATOM 764 N N . TYR A 1 99 ? -0.87 -18.094 -14.109 1 97.38 99 TYR A N 1
ATOM 765 C CA . TYR A 1 99 ? -1.214 -17.547 -12.805 1 97.38 99 TYR A CA 1
ATOM 766 C C . TYR A 1 99 ? -0.49 -16.219 -12.555 1 97.38 99 TYR A C 1
ATOM 768 O O . TYR A 1 99 ? 0.588 -15.984 -13.109 1 97.38 99 TYR A O 1
ATOM 776 N N . ARG A 1 100 ? -1.078 -15.359 -11.664 1 97.38 100 ARG A N 1
ATOM 777 C CA . ARG A 1 100 ? -0.418 -14.156 -11.18 1 97.38 100 ARG A CA 1
ATOM 778 C C . ARG A 1 100 ? -0.913 -13.781 -9.789 1 97.38 100 ARG A C 1
ATOM 780 O O . ARG A 1 100 ? -2.004 -14.188 -9.383 1 97.38 100 ARG A O 1
ATOM 787 N N . CYS A 1 101 ? -0.072 -13.055 -9.133 1 96.81 101 CYS A N 1
ATOM 788 C CA . CYS A 1 101 ? -0.397 -12.609 -7.781 1 96.81 101 CYS A CA 1
ATOM 789 C C . CYS A 1 101 ? -0.646 -11.109 -7.742 1 96.81 101 CYS A C 1
ATOM 791 O O . CYS A 1 101 ? -0.049 -10.359 -8.516 1 96.81 101 CYS A O 1
ATOM 793 N N . ILE A 1 102 ? -1.475 -10.664 -6.859 1 92.56 102 ILE A N 1
ATOM 794 C CA . ILE A 1 102 ? -1.645 -9.281 -6.406 1 92.56 102 ILE A CA 1
ATOM 795 C C . ILE A 1 102 ? -1.834 -9.258 -4.891 1 92.56 102 ILE A C 1
ATOM 797 O O . ILE A 1 102 ? -2.084 -10.297 -4.273 1 92.56 102 ILE A O 1
ATOM 801 N N . TYR A 1 103 ? -1.596 -8.156 -4.297 1 91.25 103 TYR A N 1
ATOM 802 C CA . TYR A 1 103 ? -1.815 -8.102 -2.857 1 91.25 103 TYR A CA 1
ATOM 803 C C . TYR A 1 103 ? -2.496 -6.797 -2.461 1 91.25 103 TYR A C 1
ATOM 805 O O . TYR A 1 103 ? -2.541 -5.848 -3.25 1 91.25 103 TYR A O 1
ATOM 813 N N . TYR A 1 104 ? -3.043 -6.914 -1.341 1 83.94 104 TYR A N 1
ATOM 814 C CA . TYR A 1 104 ? -3.756 -5.812 -0.703 1 83.94 104 TYR A CA 1
ATOM 815 C C . TYR A 1 104 ? -3.061 -5.387 0.585 1 83.94 104 TYR A C 1
ATOM 817 O O . TYR A 1 104 ? -2.842 -6.207 1.479 1 83.94 104 TYR A O 1
ATOM 825 N N . LYS A 1 105 ? -2.654 -4.164 0.52 1 77.12 105 LYS A N 1
ATOM 826 C CA . LYS A 1 105 ? -2.107 -3.594 1.748 1 77.12 105 LYS A CA 1
ATOM 827 C C . LYS A 1 105 ? -3.09 -2.615 2.385 1 77.12 105 LYS A C 1
ATOM 829 O O . LYS A 1 105 ? -3.545 -1.673 1.733 1 77.12 105 LYS A O 1
ATOM 834 N N . PRO A 1 106 ? -3.496 -3.01 3.57 1 73.88 106 PRO A N 1
ATOM 835 C CA . PRO A 1 106 ? -4.391 -2.07 4.246 1 73.88 106 PRO A CA 1
ATOM 836 C C . PRO A 1 106 ? -3.807 -0.664 4.348 1 73.88 106 PRO A C 1
ATOM 838 O O . PRO A 1 106 ? -2.754 -0.386 3.766 1 73.88 106 PRO A O 1
ATOM 841 N N . TRP A 1 107 ? -4.133 0.181 5.398 1 77.06 107 TRP A N 1
ATOM 842 C CA . TRP A 1 107 ? -3.707 1.549 5.676 1 77.06 107 TRP A CA 1
ATOM 843 C C . TRP A 1 107 ? -2.203 1.613 5.922 1 77.06 107 TRP A C 1
ATOM 845 O O . TRP A 1 107 ? -1.621 0.691 6.496 1 77.06 107 TRP A O 1
ATOM 855 N N . SER A 1 108 ? -1.53 2.541 5.266 1 83.06 108 SER A N 1
ATOM 856 C CA . SER A 1 108 ? -0.125 2.812 5.547 1 83.06 108 SER A CA 1
ATOM 857 C C . SER A 1 108 ? 0.096 3.102 7.027 1 83.06 108 SER A C 1
ATOM 859 O O . SER A 1 108 ? -0.864 3.246 7.785 1 83.06 108 SER A O 1
ATOM 861 N N . GLU A 1 109 ? 1.42 3.08 7.367 1 83.69 109 GLU A N 1
ATOM 862 C CA . GLU A 1 109 ? 1.76 3.695 8.648 1 83.69 109 GLU A CA 1
ATOM 863 C C . GLU A 1 109 ? 1.44 5.188 8.648 1 83.69 109 GLU A C 1
ATOM 865 O O . GLU A 1 109 ? 1.338 5.805 7.582 1 83.69 109 GLU A O 1
ATOM 870 N N . HIS A 1 110 ? 1.359 5.742 9.883 1 91.56 110 HIS A N 1
ATOM 871 C CA . HIS A 1 110 ? 1.079 7.164 10.023 1 91.56 110 HIS A CA 1
ATOM 872 C C . HIS A 1 110 ? 2.295 8.008 9.648 1 91.56 110 HIS A C 1
ATOM 874 O O . HIS A 1 110 ? 3.436 7.578 9.844 1 91.56 110 HIS A O 1
ATOM 880 N N . SER A 1 111 ? 2.023 9.211 9.125 1 94.62 111 SER A N 1
ATOM 881 C CA . SER A 1 111 ? 3.064 10.227 9 1 94.62 111 SER A CA 1
ATOM 882 C C . SER A 1 111 ? 3.529 10.711 10.367 1 94.62 111 SER A C 1
ATOM 884 O O . SER A 1 111 ? 2.979 10.312 11.398 1 94.62 111 SER A O 1
ATOM 886 N N . ASP A 1 112 ? 4.648 11.578 10.344 1 94.94 112 ASP A N 1
ATOM 887 C CA . ASP A 1 112 ? 4.938 12.336 11.562 1 94.94 112 ASP A CA 1
ATOM 888 C C . ASP A 1 112 ? 3.773 13.25 11.938 1 94.94 112 ASP A C 1
ATOM 890 O O . ASP A 1 112 ? 2.889 13.5 11.117 1 94.94 112 ASP A O 1
ATOM 894 N N . TYR A 1 113 ? 3.85 13.781 13.188 1 96.38 113 TYR A N 1
ATOM 895 C CA . TYR A 1 113 ? 2.84 14.727 13.648 1 96.38 113 TYR A CA 1
ATOM 896 C C . TYR A 1 113 ? 3.105 16.125 13.094 1 96.38 113 TYR A C 1
ATOM 898 O O . TYR A 1 113 ? 4.258 16.547 12.992 1 96.38 113 TYR A O 1
ATOM 906 N N . LEU A 1 114 ? 2.055 16.734 12.742 1 97.75 114 LEU A N 1
ATOM 907 C CA . LEU A 1 114 ? 2.064 18.172 12.469 1 97.75 114 LEU A CA 1
ATOM 908 C C . LEU A 1 114 ? 1.273 18.938 13.523 1 97.75 114 LEU A C 1
ATOM 910 O O . LEU A 1 114 ? 0.091 18.656 13.742 1 97.75 114 LEU A O 1
ATOM 914 N N . ASP A 1 115 ? 1.946 19.859 14.164 1 97.19 115 ASP A N 1
ATOM 915 C CA . ASP A 1 115 ? 1.293 20.672 15.188 1 97.19 115 ASP A CA 1
ATOM 916 C C . ASP A 1 115 ? 0.774 21.984 14.602 1 97.19 115 ASP A C 1
ATOM 918 O O . ASP A 1 115 ? 1.557 22.891 14.297 1 97.19 115 ASP A O 1
ATOM 922 N N . LEU A 1 116 ? -0.482 22.094 14.477 1 97.56 116 LEU A N 1
ATOM 923 C CA . LEU A 1 116 ? -1.1 23.312 13.992 1 97.56 116 LEU A CA 1
ATOM 924 C C . LEU A 1 116 ? -1.419 24.25 15.156 1 97.56 116 LEU A C 1
ATOM 926 O O . LEU A 1 116 ? -2.186 23.906 16.047 1 97.56 116 LEU A O 1
ATOM 930 N N . VAL A 1 117 ? -0.831 25.469 15.086 1 97.38 117 VAL A N 1
ATOM 931 C CA . VAL A 1 117 ? -1.017 26.453 16.141 1 97.38 117 VAL A CA 1
ATOM 932 C C . VAL A 1 117 ? -1.828 27.641 15.609 1 97.38 117 VAL A C 1
ATOM 934 O O . VAL A 1 117 ? -1.552 28.141 14.523 1 97.38 117 VAL A O 1
ATOM 937 N N . VAL A 1 118 ? -2.811 27.984 16.406 1 96.12 118 VAL A N 1
ATOM 938 C CA . VAL A 1 118 ? -3.633 29.141 16.078 1 96.12 118 VAL A CA 1
ATOM 939 C C . VAL A 1 118 ? -3.311 30.297 17.016 1 96.12 118 VAL A C 1
ATOM 941 O O . VAL A 1 118 ? -3.363 30.156 18.234 1 96.12 118 VAL A O 1
ATOM 944 N N . LYS A 1 119 ? -2.914 31.469 16.453 1 93.69 119 LYS A N 1
ATOM 945 C CA . LYS A 1 119 ? -2.559 32.625 17.25 1 93.69 119 LYS A CA 1
ATOM 946 C C . LYS A 1 119 ? -3.613 33.719 17.141 1 93.69 119 LYS A C 1
ATOM 948 O O . LYS A 1 119 ? -4.082 34.031 16.047 1 93.69 119 LYS A O 1
ATOM 953 N N . GLY A 1 120 ? -4.137 34.125 18.234 1 83.38 120 GLY A N 1
ATOM 954 C CA . GLY A 1 120 ? -5.09 35.219 18.297 1 83.38 120 GLY A CA 1
ATOM 955 C C . GLY A 1 120 ? -4.477 36.562 17.953 1 83.38 120 GLY A C 1
ATOM 956 O O . GLY A 1 120 ? -3.264 36.75 18.062 1 83.38 120 GLY A O 1
ATOM 957 N N . THR A 1 121 ? -5.062 37.281 17.109 1 65.38 121 THR A N 1
ATOM 958 C CA . THR A 1 121 ? -4.629 38.656 16.922 1 65.38 121 THR A CA 1
ATOM 959 C C . THR A 1 121 ? -4.633 39.406 18.25 1 65.38 121 THR A C 1
ATOM 961 O O . THR A 1 121 ? -5.66 39.469 18.922 1 65.38 121 THR A O 1
ATOM 964 N N . VAL A 1 122 ? -3.754 39.094 19.109 1 57.53 122 VAL A N 1
ATOM 965 C CA . VAL A 1 122 ? -3.762 40.094 20.188 1 57.53 122 VAL A CA 1
ATOM 966 C C . VAL A 1 122 ? -3.822 41.5 19.594 1 57.53 122 VAL A C 1
ATOM 968 O O . VAL A 1 122 ? -3.008 41.844 18.75 1 57.53 122 VAL A O 1
ATOM 971 N N . THR A 1 123 ? -4.949 42 19.266 1 53.81 123 THR A N 1
ATOM 972 C CA . THR A 1 123 ? -4.977 43.438 19.141 1 53.81 123 THR A CA 1
ATOM 973 C C . THR A 1 123 ? -4.094 44.094 20.203 1 53.81 123 THR A C 1
ATOM 975 O O . THR A 1 123 ? -4.32 43.938 21.406 1 53.81 123 THR A O 1
ATOM 978 N N . GLY A 1 124 ? -2.865 43.969 20.156 1 48.28 124 GLY A N 1
ATOM 979 C CA . GLY A 1 124 ? -2.117 44.875 21 1 48.28 124 GLY A CA 1
ATOM 980 C C . GLY A 1 124 ? -2.812 46.219 21.188 1 48.28 124 GLY A C 1
ATOM 981 O O . GLY A 1 124 ? -3.295 46.812 20.219 1 48.28 124 GLY A O 1
ATOM 982 N N . THR A 1 125 ? -3.57 46.438 22.312 1 49.03 125 THR A N 1
ATOM 983 C CA . THR A 1 125 ? -3.811 47.781 22.766 1 49.03 125 THR A CA 1
ATOM 984 C C . THR A 1 125 ? -2.588 48.656 22.516 1 49.03 125 THR A C 1
ATOM 986 O O . THR A 1 125 ? -1.536 48.469 23.125 1 49.03 125 THR A O 1
ATOM 989 N N . GLU A 1 126 ? -2.139 48.844 21.328 1 47.94 126 GLU A N 1
ATOM 990 C CA . GLU A 1 126 ? -1.274 50.031 21.203 1 47.94 126 GLU A CA 1
ATOM 991 C C . GLU A 1 126 ? -1.699 51.125 22.172 1 47.94 126 GLU A C 1
ATOM 993 O O . GLU A 1 126 ? -2.854 51.562 22.172 1 47.94 126 GLU A O 1
ATOM 998 N N . GLY A 1 127 ? -1.203 51.094 23.422 1 44.38 127 GLY A N 1
ATOM 999 C CA . GLY A 1 127 ? -1.27 52.219 24.328 1 44.38 127 GLY A CA 1
ATOM 1000 C C . GLY A 1 127 ? -1.232 53.562 23.625 1 44.38 127 GLY A C 1
ATOM 1001 O O . GLY A 1 127 ? -0.369 53.781 22.766 1 44.38 127 GLY A O 1
ATOM 1002 N N . SER A 1 128 ? -2.367 54.125 23.25 1 46.34 128 SER A N 1
ATOM 1003 C CA . SER A 1 128 ? -2.502 55.531 22.969 1 46.34 128 SER A CA 1
ATOM 1004 C C . SER A 1 128 ? -1.579 56.375 23.859 1 46.34 128 SER A C 1
ATOM 1006 O O . SER A 1 128 ? -1.721 56.375 25.078 1 46.34 128 SER A O 1
ATOM 1008 N N . GLY A 1 129 ? -0.269 56.312 23.672 1 44.69 129 GLY A N 1
ATOM 1009 C CA . GLY A 1 129 ? 0.564 57.375 24.25 1 44.69 129 GLY A CA 1
ATOM 1010 C C . GLY A 1 129 ? -0.054 58.75 24.156 1 44.69 129 GLY A C 1
ATOM 1011 O O . GLY A 1 129 ? -0.357 59.219 23.062 1 44.69 129 GLY A O 1
ATOM 1012 N N . PHE A 1 130 ? -0.995 59.188 25.078 1 42.91 130 PHE A N 1
ATOM 1013 C CA . PHE A 1 130 ? -1.378 60.562 25.344 1 42.91 130 PHE A CA 1
ATOM 1014 C C . PHE A 1 130 ? -0.156 61.469 25.344 1 42.91 130 PHE A C 1
ATOM 1016 O O . PHE A 1 130 ? 0.733 61.312 26.188 1 42.91 130 PHE A O 1
ATOM 1023 N N . ASP A 1 131 ? 0.415 61.781 24.234 1 41.72 131 ASP A N 1
ATOM 1024 C CA . ASP A 1 131 ? 1.306 62.938 24.156 1 41.72 131 ASP A CA 1
ATOM 1025 C C . ASP A 1 131 ? 0.672 64.188 24.812 1 41.72 131 ASP A C 1
ATOM 1027 O O . ASP A 1 131 ? -0.43 64.562 24.438 1 41.72 131 ASP A O 1
ATOM 1031 N N . ALA A 1 132 ? 0.866 64.375 26.172 1 43.34 132 ALA A N 1
ATOM 1032 C CA . ALA A 1 132 ? 0.747 65.625 26.875 1 43.34 132 ALA A CA 1
ATOM 1033 C C . ALA A 1 132 ? 1.432 66.75 26.094 1 43.34 132 ALA A C 1
ATOM 1035 O O . ALA A 1 132 ? 2.65 66.75 25.906 1 43.34 132 ALA A O 1
ATOM 1036 N N . SER A 1 133 ? 0.769 67.25 24.984 1 30.36 133 SER A N 1
ATOM 1037 C CA . SER A 1 133 ? 1.061 68.625 24.797 1 30.36 133 SER A CA 1
ATOM 1038 C C . SER A 1 133 ? 0.494 69.5 25.953 1 30.36 133 SER A C 1
ATOM 1040 O O . SER A 1 133 ? -0.571 69.188 26.484 1 30.36 133 SER A O 1
ATOM 1042 N N . MET B 1 1 ? 60.281 1.283 -14.602 1 33.88 1 MET B N 1
ATOM 1043 C CA . MET B 1 1 ? 59.25 1.915 -13.789 1 33.88 1 MET B CA 1
ATOM 1044 C C . MET B 1 1 ? 57.844 1.541 -14.289 1 33.88 1 MET B C 1
ATOM 1046 O O . MET B 1 1 ? 57.469 1.937 -15.383 1 33.88 1 MET B O 1
ATOM 1050 N N . SER B 1 2 ? 57.469 0.271 -14.07 1 40.84 2 SER B N 1
ATOM 1051 C CA . SER B 1 2 ? 56.312 -0.521 -14.461 1 40.84 2 SER B CA 1
ATOM 1052 C C . SER B 1 2 ? 55 0.072 -13.906 1 40.84 2 SER B C 1
ATOM 1054 O O . SER B 1 2 ? 54.969 0.481 -12.742 1 40.84 2 SER B O 1
ATOM 1056 N N . PRO B 1 3 ? 54.25 0.698 -14.805 1 41.91 3 PRO B N 1
ATOM 1057 C CA . PRO B 1 3 ? 52.969 1.35 -14.5 1 41.91 3 PRO B CA 1
ATOM 1058 C C . PRO B 1 3 ? 51.969 0.419 -13.797 1 41.91 3 PRO B C 1
ATOM 1060 O O . PRO B 1 3 ? 51.781 -0.72 -14.227 1 41.91 3 PRO B O 1
ATOM 1063 N N . HIS B 1 4 ? 52.094 0.341 -12.43 1 42.06 4 HIS B N 1
ATOM 1064 C CA . HIS B 1 4 ? 51.156 -0.403 -11.602 1 42.06 4 HIS B CA 1
ATOM 1065 C C . HIS B 1 4 ? 49.719 0.064 -11.844 1 42.06 4 HIS B C 1
ATOM 1067 O O . HIS B 1 4 ? 49.438 1.252 -11.711 1 42.06 4 HIS B O 1
ATOM 1073 N N . PRO B 1 5 ? 49.094 -0.574 -12.891 1 46.62 5 PRO B N 1
ATOM 1074 C CA . PRO B 1 5 ? 47.688 -0.28 -13.188 1 46.62 5 PRO B CA 1
ATOM 1075 C C . PRO B 1 5 ? 46.75 -0.5 -11.984 1 46.62 5 PRO B C 1
ATOM 1077 O O . PRO B 1 5 ? 46.406 -1.642 -11.672 1 46.62 5 PRO B O 1
ATOM 1080 N N . THR B 1 6 ? 47.125 0.163 -10.812 1 35.53 6 THR B N 1
ATOM 1081 C CA . THR B 1 6 ? 46.375 -0.071 -9.594 1 35.53 6 THR B CA 1
ATOM 1082 C C . THR B 1 6 ? 44.875 0.063 -9.852 1 35.53 6 THR B C 1
ATOM 1084 O O . THR B 1 6 ? 44.094 -0.813 -9.477 1 35.53 6 THR B O 1
ATOM 1087 N N . THR B 1 7 ? 44.281 1.348 -9.859 1 39.25 7 THR B N 1
ATOM 1088 C CA . THR B 1 7 ? 43.156 1.735 -9.008 1 39.25 7 THR B CA 1
ATOM 1089 C C . THR B 1 7 ? 41.812 1.458 -9.703 1 39.25 7 THR B C 1
ATOM 1091 O O . THR B 1 7 ? 40.75 1.754 -9.156 1 39.25 7 THR B O 1
ATOM 1094 N N . LEU B 1 8 ? 41.75 0.98 -11.031 1 36.34 8 LEU B N 1
ATOM 1095 C CA . LEU B 1 8 ? 40.5 1.237 -11.719 1 36.34 8 LEU B CA 1
ATOM 1096 C C . LEU B 1 8 ? 39.406 0.267 -11.258 1 36.34 8 LEU B C 1
ATOM 1098 O O . LEU B 1 8 ? 38.281 0.335 -11.719 1 36.34 8 LEU B O 1
ATOM 1102 N N . LEU B 1 9 ? 39.781 -0.84 -10.477 1 36.62 9 LEU B N 1
ATOM 1103 C CA . LEU B 1 9 ? 38.844 -1.957 -10.359 1 36.62 9 LEU B CA 1
ATOM 1104 C C . LEU B 1 9 ? 37.688 -1.62 -9.398 1 36.62 9 LEU B C 1
ATOM 1106 O O . LEU B 1 9 ? 36.719 -2.371 -9.289 1 36.62 9 LEU B O 1
ATOM 1110 N N . GLY B 1 10 ? 37.906 -0.571 -8.531 1 39.72 10 GLY B N 1
ATOM 1111 C CA . GLY B 1 10 ? 36.938 -0.476 -7.453 1 39.72 10 GLY B CA 1
ATOM 1112 C C . GLY B 1 10 ? 35.594 0.048 -7.906 1 39.72 10 GLY B C 1
ATOM 1113 O O . GLY B 1 10 ? 34.656 0.068 -7.133 1 39.72 10 GLY B O 1
ATOM 1114 N N . LEU B 1 11 ? 35.5 0.787 -9.133 1 36.91 11 LEU B N 1
ATOM 1115 C CA . LEU B 1 11 ? 34.281 1.54 -9.43 1 36.91 11 LEU B CA 1
ATOM 1116 C C . LEU B 1 11 ? 33.156 0.609 -9.883 1 36.91 11 LEU B C 1
ATOM 1118 O O . LEU B 1 11 ? 31.984 0.999 -9.898 1 36.91 11 LEU B O 1
ATOM 1122 N N . VAL B 1 12 ? 33.5 -0.565 -10.461 1 41.72 12 VAL B N 1
ATOM 1123 C CA . VAL B 1 12 ? 32.469 -1.297 -11.203 1 41.72 12 VAL B CA 1
ATOM 1124 C C . VAL B 1 12 ? 31.516 -1.964 -10.227 1 41.72 12 VAL B C 1
ATOM 1126 O O . VAL B 1 12 ? 30.312 -2.047 -10.492 1 41.72 12 VAL B O 1
ATOM 1129 N N . LEU B 1 13 ? 32.062 -2.43 -9.07 1 35.19 13 LEU B N 1
ATOM 1130 C CA . LEU B 1 13 ? 31.219 -3.277 -8.242 1 35.19 13 LEU B CA 1
ATOM 1131 C C . LEU B 1 13 ? 30.125 -2.455 -7.566 1 35.19 13 LEU B C 1
ATOM 1133 O O . LEU B 1 13 ? 29.234 -3.012 -6.938 1 35.19 13 LEU B O 1
ATOM 1137 N N . CYS B 1 14 ? 30.422 -1.093 -7.539 1 36.84 14 CYS B N 1
ATOM 1138 C CA . CYS B 1 14 ? 29.438 -0.308 -6.793 1 36.84 14 CYS B CA 1
ATOM 1139 C C . CYS B 1 14 ? 28.078 -0.318 -7.488 1 36.84 14 CYS B C 1
ATOM 1141 O O . CYS B 1 14 ? 27.047 -0.098 -6.848 1 36.84 14 CYS B O 1
ATOM 1143 N N . LEU B 1 15 ? 28.031 -0.469 -8.852 1 33.22 15 LEU B N 1
ATOM 1144 C CA . LEU B 1 15 ? 26.766 -0.17 -9.516 1 33.22 15 LEU B CA 1
ATOM 1145 C C . LEU B 1 15 ? 25.766 -1.312 -9.328 1 33.22 15 LEU B C 1
ATOM 1147 O O . LEU B 1 15 ? 24.562 -1.089 -9.312 1 33.22 15 LEU B O 1
ATOM 1151 N N . ALA B 1 16 ? 26.25 -2.531 -9.555 1 33.91 16 ALA B N 1
ATOM 1152 C CA . ALA B 1 16 ? 25.156 -3.482 -9.719 1 33.91 16 ALA B CA 1
ATOM 1153 C C . ALA B 1 16 ? 24.438 -3.721 -8.391 1 33.91 16 ALA B C 1
ATOM 1155 O O . ALA B 1 16 ? 24.672 -4.73 -7.723 1 33.91 16 ALA B O 1
ATOM 1156 N N . GLN B 1 17 ? 24.719 -2.906 -7.371 1 32.94 17 GLN B N 1
ATOM 1157 C CA . GLN B 1 17 ? 23.812 -3.197 -6.266 1 32.94 17 GLN B CA 1
ATOM 1158 C C . GLN B 1 17 ? 22.375 -3.348 -6.758 1 32.94 17 GLN B C 1
ATOM 1160 O O . GLN B 1 17 ? 21.828 -2.439 -7.387 1 32.94 17 GLN B O 1
ATOM 1165 N N . THR B 1 18 ? 22.062 -4.41 -7.324 1 34.34 18 THR B N 1
ATOM 1166 C CA . THR B 1 18 ? 20.656 -4.773 -7.492 1 34.34 18 THR B CA 1
ATOM 1167 C C . THR B 1 18 ? 19.797 -4.141 -6.402 1 34.34 18 THR B C 1
ATOM 1169 O O . THR B 1 18 ? 20.047 -4.355 -5.211 1 34.34 18 THR B O 1
ATOM 1172 N N . ILE B 1 19 ? 19.641 -2.803 -6.539 1 32.72 19 ILE B N 1
ATOM 1173 C CA . ILE B 1 19 ? 18.578 -2.225 -5.734 1 32.72 19 ILE B CA 1
ATOM 1174 C C . ILE B 1 19 ? 17.484 -3.268 -5.496 1 32.72 19 ILE B C 1
ATOM 1176 O O . ILE B 1 19 ? 16.812 -3.697 -6.438 1 32.72 19 ILE B O 1
ATOM 1180 N N . HIS B 1 20 ? 17.828 -4.461 -5.008 1 34.12 20 HIS B N 1
ATOM 1181 C CA . HIS B 1 20 ? 16.672 -5.156 -4.457 1 34.12 20 HIS B CA 1
ATOM 1182 C C . HIS B 1 20 ? 15.688 -4.176 -3.826 1 34.12 20 HIS B C 1
ATOM 1184 O O . HIS B 1 20 ? 16.047 -3.445 -2.9 1 34.12 20 HIS B O 1
ATOM 1190 N N . ALA B 1 21 ? 15.062 -3.459 -4.613 1 32.97 21 ALA B N 1
ATOM 1191 C CA . ALA B 1 21 ? 13.992 -2.641 -4.059 1 32.97 21 ALA B CA 1
ATOM 1192 C C . ALA B 1 21 ? 13.289 -3.363 -2.912 1 32.97 21 ALA B C 1
ATOM 1194 O O . ALA B 1 21 ? 12.609 -4.371 -3.127 1 32.97 21 ALA B O 1
ATOM 1195 N N . GLN B 1 22 ? 13.938 -3.811 -1.924 1 35.75 22 GLN B N 1
ATOM 1196 C CA . GLN B 1 22 ? 13.32 -4.227 -0.67 1 35.75 22 GLN B CA 1
ATOM 1197 C C . GLN B 1 22 ? 12.023 -3.463 -0.421 1 35.75 22 GLN B C 1
ATOM 1199 O O . GLN B 1 22 ? 12.031 -2.24 -0.266 1 35.75 22 GLN B O 1
ATOM 1204 N N . GLU B 1 23 ? 11.055 -3.854 -1.244 1 42.59 23 GLU B N 1
ATOM 1205 C CA . GLU B 1 23 ? 9.82 -3.094 -1.111 1 42.59 23 GLU B CA 1
ATOM 1206 C C . GLU B 1 23 ? 9.43 -2.92 0.355 1 42.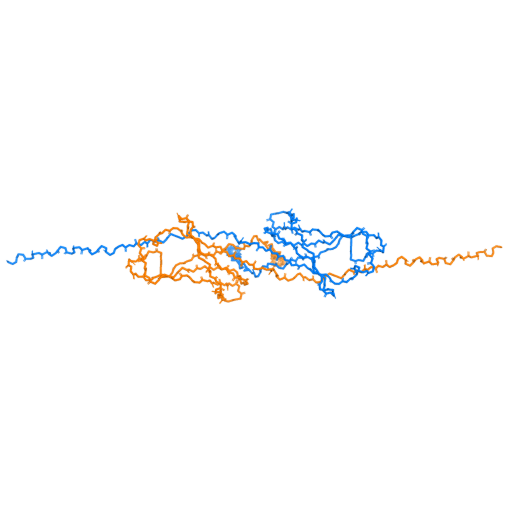59 23 GLU B C 1
ATOM 1208 O O . GLU B 1 23 ? 9.211 -3.904 1.065 1 42.59 23 GLU B O 1
ATOM 1213 N N . GLY B 1 24 ? 10.094 -2.307 1.19 1 46.03 24 GLY B N 1
ATOM 1214 C CA . GLY B 1 24 ? 9.859 -1.867 2.557 1 46.03 24 GLY B CA 1
ATOM 1215 C C . GLY B 1 24 ? 8.406 -1.543 2.846 1 46.03 24 GLY B C 1
ATOM 1216 O O . GLY B 1 24 ? 7.562 -1.624 1.954 1 46.03 24 GLY B O 1
ATOM 1217 N N . PRO B 1 25 ? 7.934 -1.699 4.148 1 57.03 25 PRO B N 1
ATOM 1218 C CA . PRO B 1 25 ? 6.645 -1.128 4.539 1 57.03 25 PRO B CA 1
ATOM 1219 C C . PRO B 1 25 ? 6.219 0.038 3.652 1 57.03 25 PRO B C 1
ATOM 1221 O O . PRO B 1 25 ? 7.059 0.649 2.986 1 57.03 25 PRO B O 1
ATOM 1224 N N . LEU B 1 26 ? 4.84 -0.157 3.277 1 68.88 26 LEU B N 1
ATOM 1225 C CA . LEU B 1 26 ? 4.375 1.049 2.602 1 68.88 26 LEU B CA 1
ATOM 1226 C C . LEU B 1 26 ? 5.086 2.285 3.143 1 68.88 26 LEU B C 1
ATOM 1228 O O . LEU B 1 26 ? 5.215 2.449 4.359 1 68.88 26 LEU B O 1
ATOM 1232 N N . PRO B 1 27 ? 5.656 2.969 2.238 1 77.19 27 PRO B N 1
ATOM 1233 C CA . PRO B 1 27 ? 6.285 4.191 2.744 1 77.19 27 PRO B CA 1
ATOM 1234 C C . PRO B 1 27 ? 5.324 5.051 3.566 1 77.19 27 PRO B C 1
ATOM 1236 O O . PRO B 1 27 ? 4.133 5.125 3.254 1 77.19 27 PRO B O 1
ATOM 1239 N N . ARG B 1 28 ? 5.809 5.59 4.605 1 85.31 28 ARG B N 1
ATOM 1240 C CA . ARG B 1 28 ? 5.004 6.496 5.418 1 85.31 28 ARG B CA 1
ATOM 1241 C C . ARG B 1 28 ? 4.695 7.781 4.656 1 85.31 28 ARG B C 1
ATOM 1243 O O . ARG B 1 28 ? 5.555 8.312 3.951 1 85.31 28 ARG B O 1
ATOM 1250 N N . PRO B 1 29 ? 3.502 8.219 4.758 1 93.62 29 PRO B N 1
ATOM 1251 C CA . PRO B 1 29 ? 3.205 9.523 4.164 1 93.62 29 PRO B CA 1
ATOM 1252 C C . PRO B 1 29 ? 3.885 10.672 4.898 1 93.62 29 PRO B C 1
ATOM 1254 O O . PRO B 1 29 ? 4.453 10.477 5.977 1 93.62 29 PRO B O 1
ATOM 1257 N N . SER B 1 30 ? 3.896 11.812 4.172 1 96.12 30 SER B N 1
ATOM 1258 C CA . SER B 1 30 ? 4.312 13.062 4.801 1 96.12 30 SER B CA 1
ATOM 1259 C C . SER B 1 30 ? 3.143 14.031 4.934 1 96.12 30 SER B C 1
ATOM 1261 O O . SER B 1 30 ? 2.148 13.914 4.215 1 96.12 30 SER B O 1
ATOM 1263 N N . ILE B 1 31 ? 3.305 14.984 5.926 1 98.06 31 ILE B N 1
ATOM 1264 C CA . ILE B 1 31 ? 2.275 15.992 6.156 1 98.06 31 ILE B CA 1
ATOM 1265 C C . ILE B 1 31 ? 2.914 17.375 6.223 1 98.06 31 ILE B C 1
ATOM 1267 O O . ILE B 1 31 ? 3.996 17.547 6.793 1 98.06 31 ILE B O 1
ATOM 1271 N N . SER B 1 32 ? 2.316 18.312 5.547 1 98.31 32 SER B N 1
ATOM 1272 C CA . SER B 1 32 ? 2.746 19.719 5.613 1 98.31 32 SER B CA 1
ATOM 1273 C C . SER B 1 32 ? 1.551 20.656 5.645 1 98.31 32 SER B C 1
ATOM 1275 O O . SER B 1 32 ? 0.406 20.219 5.504 1 98.31 32 SER B O 1
ATOM 1277 N N . ALA B 1 33 ? 1.884 21.922 5.973 1 98.5 33 ALA B N 1
ATOM 1278 C CA . ALA B 1 33 ? 0.846 22.953 6.004 1 98.5 33 ALA B CA 1
ATOM 1279 C C . ALA B 1 33 ? 1.259 24.172 5.191 1 98.5 33 ALA B C 1
ATOM 1281 O O . ALA B 1 33 ? 2.418 24.594 5.234 1 98.5 33 ALA B O 1
ATOM 1282 N N . GLU B 1 34 ? 0.33 24.719 4.473 1 97.94 34 GLU B N 1
ATOM 1283 C CA . GLU B 1 34 ? 0.487 25.953 3.729 1 97.94 34 GLU B CA 1
ATOM 1284 C C . GLU B 1 34 ? -0.534 27 4.176 1 97.94 34 GLU B C 1
ATOM 1286 O O . GLU B 1 34 ? -1.739 26.734 4.168 1 97.94 34 GLU B O 1
ATOM 1291 N N . PRO B 1 35 ? -0.187 28.219 4.516 1 98 35 PRO B N 1
ATOM 1292 C CA . PRO B 1 35 ? 1.146 28.797 4.32 1 98 35 PRO B CA 1
ATOM 1293 C C . PRO B 1 35 ? 2.129 28.391 5.418 1 98 35 PRO B C 1
ATOM 1295 O O . PRO B 1 35 ? 3.336 28.609 5.281 1 98 35 PRO B O 1
ATOM 1298 N N . GLY B 1 36 ? 1.746 27.844 6.535 1 97.56 36 GLY B N 1
ATOM 1299 C CA . GLY B 1 36 ? 2.568 27.391 7.645 1 97.56 36 GLY B CA 1
ATOM 1300 C C . GLY B 1 36 ? 1.765 26.75 8.758 1 97.56 36 GLY B C 1
ATOM 1301 O O . GLY B 1 36 ? 0.577 26.469 8.594 1 97.56 36 GLY B O 1
ATOM 1302 N N . THR B 1 37 ? 2.562 26.469 9.875 1 97.94 37 THR B N 1
ATOM 1303 C CA . THR B 1 37 ? 1.92 25.734 10.953 1 97.94 37 THR B CA 1
ATOM 1304 C C . THR B 1 37 ? 1.353 26.688 12 1 97.94 37 THR B C 1
ATOM 1306 O O . THR B 1 37 ? 0.573 26.281 12.859 1 97.94 37 THR B O 1
ATOM 1309 N N . VAL B 1 38 ? 1.838 27.875 12 1 97.5 38 VAL B N 1
ATOM 1310 C CA . VAL B 1 38 ? 1.289 28.922 12.867 1 97.5 38 VAL B CA 1
ATOM 1311 C C . VAL B 1 38 ? 0.388 29.844 12.055 1 97.5 38 VAL B C 1
ATOM 1313 O O . VAL B 1 38 ? 0.864 30.578 11.195 1 97.5 38 VAL B O 1
ATOM 1316 N N . ILE B 1 39 ? -0.92 29.797 12.422 1 97.38 39 ILE B N 1
ATOM 1317 C CA . ILE B 1 39 ? -1.891 30.5 11.586 1 97.38 39 ILE B CA 1
ATOM 1318 C C . ILE B 1 39 ? -2.711 31.469 12.445 1 97.38 39 ILE B C 1
ATOM 1320 O O . ILE B 1 39 ? -3.268 31.062 13.469 1 97.38 39 ILE B O 1
ATOM 1324 N N . PRO B 1 40 ? -2.816 32.781 12.016 1 95.88 40 PRO B N 1
ATOM 1325 C CA . PRO B 1 40 ? -3.695 33.719 12.742 1 95.88 40 PRO B CA 1
ATOM 1326 C C . PRO B 1 40 ? -5.168 33.312 12.641 1 95.88 40 PRO B C 1
ATOM 1328 O O . PRO B 1 40 ? -5.598 32.75 11.625 1 95.88 40 PRO B O 1
ATOM 1331 N N . LEU B 1 41 ? -5.863 33.656 13.711 1 96.31 41 LEU B N 1
ATOM 1332 C CA . LEU B 1 41 ? -7.305 33.406 13.727 1 96.31 41 LEU B CA 1
ATOM 1333 C C . LEU B 1 41 ? -7.957 34 12.477 1 96.31 41 LEU B C 1
ATOM 1335 O O . LEU B 1 41 ? -7.621 35.125 12.055 1 96.31 41 LEU B O 1
ATOM 1339 N N . GLY B 1 42 ? -8.82 33.219 11.922 1 96 42 GLY B N 1
ATOM 1340 C CA . GLY B 1 42 ? -9.617 33.719 10.812 1 96 42 GLY B CA 1
ATOM 1341 C C . GLY B 1 42 ? -8.93 33.562 9.469 1 96 42 GLY B C 1
ATOM 1342 O O . GLY B 1 42 ? -9.539 33.781 8.422 1 96 42 GLY B O 1
ATOM 1343 N N . ARG B 1 43 ? -7.723 33.125 9.367 1 96.75 43 ARG B N 1
ATOM 1344 C CA . ARG B 1 43 ? -6.996 32.969 8.117 1 96.75 43 ARG B CA 1
ATOM 1345 C C . ARG B 1 43 ? -7.066 31.516 7.637 1 96.75 43 ARG B C 1
ATOM 1347 O O . ARG B 1 43 ? -7.305 30.609 8.43 1 96.75 43 ARG B O 1
ATOM 1354 N N . PRO B 1 44 ? -6.898 31.297 6.348 1 97.94 44 PRO B N 1
ATOM 1355 C CA . PRO B 1 44 ? -6.98 29.938 5.82 1 97.94 44 PRO B CA 1
ATOM 1356 C C . PRO B 1 44 ? -5.672 29.156 5.973 1 97.94 44 PRO B C 1
ATOM 1358 O O . PRO B 1 44 ? -4.605 29.766 6.102 1 97.94 44 PRO B O 1
ATOM 1361 N N . VAL B 1 45 ? -5.844 27.859 5.957 1 98.62 45 VAL B N 1
ATOM 1362 C CA . VAL B 1 45 ? -4.688 26.984 5.922 1 98.62 45 VAL B CA 1
ATOM 1363 C C . VAL B 1 45 ? -5.031 25.703 5.148 1 98.62 45 VAL B C 1
ATOM 1365 O O . VAL B 1 45 ? -6.172 25.234 5.188 1 98.62 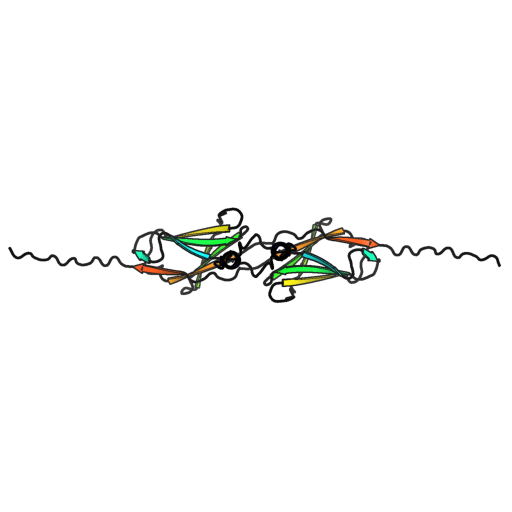45 VAL B O 1
ATOM 1368 N N . THR B 1 46 ? -4.09 25.141 4.395 1 98.56 46 THR B N 1
ATOM 1369 C CA . THR B 1 46 ? -4.223 23.875 3.691 1 98.56 46 THR B CA 1
ATOM 1370 C C . THR B 1 46 ? -3.219 22.859 4.219 1 98.56 46 THR B C 1
ATOM 1372 O O . THR B 1 46 ? -2.01 23.094 4.188 1 98.56 46 THR B O 1
ATOM 1375 N N . LEU B 1 47 ? -3.787 21.781 4.766 1 98.5 47 LEU B N 1
ATOM 1376 C CA . LEU B 1 47 ? -2.938 20.656 5.141 1 98.5 47 LEU B CA 1
ATOM 1377 C 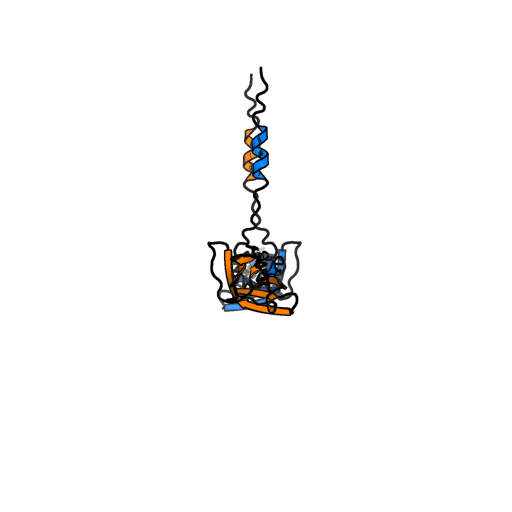C . LEU B 1 47 ? -2.742 19.703 3.967 1 98.5 47 LEU B C 1
ATOM 1379 O O . LEU B 1 47 ? -3.711 19.328 3.305 1 98.5 47 LEU B O 1
ATOM 1383 N N . GLN B 1 48 ? -1.516 19.375 3.721 1 98.19 48 GLN B N 1
ATOM 1384 C CA . GLN B 1 48 ? -1.177 18.516 2.586 1 98.19 48 GLN B CA 1
ATOM 1385 C C . GLN B 1 48 ? -0.626 17.172 3.051 1 98.19 48 GLN B C 1
ATOM 1387 O O . GLN B 1 48 ? 0.31 17.125 3.852 1 98.19 48 GLN B O 1
ATOM 1392 N N . CYS B 1 49 ? -1.219 16.109 2.582 1 97.94 49 CYS B N 1
ATOM 1393 C CA . CYS B 1 49 ? -0.699 14.766 2.754 1 97.94 49 CYS B CA 1
ATOM 1394 C C . CYS B 1 49 ? -0.09 14.25 1.456 1 97.94 49 CYS B C 1
ATOM 1396 O O . CYS B 1 49 ? -0.713 14.328 0.396 1 97.94 49 CYS B O 1
ATOM 1398 N N . ARG B 1 50 ? 1.066 13.75 1.6 1 94.88 50 ARG B N 1
ATOM 1399 C CA . ARG B 1 50 ? 1.732 13.219 0.412 1 94.88 50 ARG B CA 1
ATOM 1400 C C . ARG B 1 50 ? 2.15 11.773 0.617 1 94.88 50 ARG B C 1
ATOM 1402 O O . ARG B 1 50 ? 2.463 11.359 1.737 1 94.88 50 ARG B O 1
ATOM 1409 N N . GLY B 1 51 ? 2.066 11.039 -0.459 1 91.06 51 GLY B N 1
ATOM 1410 C CA . GLY B 1 51 ? 2.441 9.641 -0.464 1 91.06 51 GLY B CA 1
ATOM 1411 C C . GLY B 1 51 ? 2.797 9.117 -1.845 1 91.06 51 GLY B C 1
ATOM 1412 O O . GLY B 1 51 ? 2.949 9.898 -2.787 1 91.06 51 GLY B O 1
ATOM 1413 N N . PRO B 1 52 ? 2.982 7.871 -1.9 1 84 52 PRO B N 1
ATOM 1414 C CA . PRO B 1 52 ? 3.354 7.301 -3.199 1 84 52 PRO B CA 1
ATOM 1415 C C . PRO B 1 52 ? 2.219 7.375 -4.219 1 84 52 PRO B C 1
ATOM 1417 O O . PRO B 1 52 ? 1.064 7.605 -3.85 1 84 52 PRO B O 1
ATOM 1420 N N . VAL B 1 53 ? 2.557 7.219 -5.469 1 82.12 53 VAL B N 1
ATOM 1421 C CA . VAL B 1 53 ? 1.538 7.16 -6.516 1 82.12 53 VAL B CA 1
ATOM 1422 C C . VAL B 1 53 ? 0.661 5.926 -6.309 1 82.12 53 VAL B C 1
ATOM 1424 O O . VAL B 1 53 ? 1.104 4.93 -5.73 1 82.12 53 VAL B O 1
ATOM 1427 N N . GLY B 1 54 ? -0.562 6.062 -6.785 1 78.69 54 GLY B N 1
ATOM 1428 C CA . GLY B 1 54 ? -1.469 4.926 -6.711 1 78.69 54 GLY B CA 1
ATOM 1429 C C . GLY B 1 54 ? -2.291 4.906 -5.438 1 78.69 54 GLY B C 1
ATOM 1430 O O . GLY B 1 54 ? -2.994 3.932 -5.16 1 78.69 54 GLY B O 1
ATOM 1431 N N . VAL B 1 55 ? -2.088 5.887 -4.641 1 84.25 55 VAL B N 1
ATOM 1432 C CA . VAL B 1 55 ? -2.908 6.004 -3.439 1 84.25 55 VAL B CA 1
ATOM 1433 C C . VAL B 1 55 ? -4.371 6.215 -3.828 1 84.25 55 VAL B C 1
ATOM 1435 O O . VAL B 1 55 ? -4.668 6.988 -4.742 1 84.25 55 VAL B O 1
ATOM 1438 N N . TYR B 1 56 ? -5.203 5.426 -3.158 1 85.38 56 TYR B N 1
ATOM 1439 C CA . TYR B 1 56 ? -6.633 5.562 -3.406 1 85.38 56 TYR B CA 1
ATOM 1440 C C . TYR B 1 56 ? -7.219 6.719 -2.604 1 85.38 56 TYR B C 1
ATOM 1442 O O . TYR B 1 56 ? -8.023 7.496 -3.119 1 85.38 56 TYR B O 1
ATOM 1450 N N . ALA B 1 57 ? -6.719 6.77 -1.364 1 90.12 57 ALA B N 1
ATOM 1451 C CA . ALA B 1 57 ? -7.207 7.848 -0.508 1 90.12 57 ALA B CA 1
ATOM 1452 C C . ALA B 1 57 ? -6.199 8.18 0.588 1 90.12 57 ALA B C 1
ATOM 1454 O O . ALA B 1 57 ? -5.461 7.301 1.048 1 90.12 57 ALA B O 1
ATOM 1455 N N . PHE B 1 58 ? -6.27 9.438 0.898 1 95.25 58 PHE B N 1
ATOM 1456 C CA . PHE B 1 58 ? -5.59 9.875 2.111 1 95.25 58 PHE B CA 1
ATOM 1457 C C . PHE B 1 58 ? -6.594 10.148 3.225 1 95.25 58 PHE B C 1
ATOM 1459 O O . PHE B 1 58 ? -7.723 10.57 2.961 1 95.25 58 PHE B O 1
ATOM 1466 N N . ARG B 1 59 ? -6.125 9.945 4.414 1 96 59 ARG B N 1
ATOM 1467 C CA . ARG B 1 59 ? -6.879 10.305 5.609 1 96 59 ARG B CA 1
ATOM 1468 C C . ARG B 1 59 ? -6.09 11.273 6.484 1 96 59 ARG B C 1
ATOM 1470 O O . ARG B 1 59 ? -4.926 11.031 6.797 1 96 59 ARG B O 1
ATOM 1477 N N . LEU B 1 60 ? -6.688 12.352 6.832 1 97.81 60 LEU B N 1
ATOM 1478 C CA . LEU B 1 60 ? -6.172 13.289 7.824 1 97.81 60 LEU B CA 1
ATOM 1479 C C . LEU B 1 60 ? -6.773 13.008 9.195 1 97.81 60 LEU B C 1
ATOM 1481 O O . LEU B 1 60 ? -7.992 13.086 9.375 1 97.81 60 LEU B O 1
ATOM 1485 N N . GLU B 1 61 ? -5.875 12.695 10.086 1 96.88 61 GLU B N 1
ATOM 1486 C CA . GLU B 1 61 ? -6.352 12.383 11.43 1 96.88 61 GLU B CA 1
ATOM 1487 C C . GLU B 1 61 ? -5.949 13.469 12.422 1 96.88 61 GLU B C 1
ATOM 1489 O O . GLU B 1 61 ? -4.84 14 12.352 1 96.88 61 GLU B O 1
ATOM 1494 N N . ARG B 1 62 ? -6.934 13.773 13.242 1 95 62 ARG B N 1
ATOM 1495 C CA . ARG B 1 62 ? -6.66 14.625 14.398 1 95 62 ARG B CA 1
ATOM 1496 C C . ARG B 1 62 ? -6.535 13.797 15.672 1 95 62 ARG B C 1
ATOM 1498 O O . ARG B 1 62 ? -7.504 13.172 16.109 1 95 62 ARG B O 1
ATOM 1505 N N . GLU B 1 63 ? -5.32 13.789 16.281 1 87.75 63 GLU B N 1
ATOM 1506 C CA . GLU B 1 63 ? -4.969 12.867 17.359 1 87.75 63 GLU B CA 1
ATOM 1507 C C . GLU B 1 63 ? -5.734 13.188 18.641 1 87.75 63 GLU B C 1
ATOM 1509 O O . GLU B 1 63 ? -6.152 12.281 19.359 1 87.75 63 GLU B O 1
ATOM 1514 N N . ASP B 1 64 ? -5.934 14.406 18.844 1 81.62 64 ASP B N 1
ATOM 1515 C CA . ASP B 1 64 ? -6.504 14.812 20.125 1 81.62 64 ASP B CA 1
ATOM 1516 C C . ASP B 1 64 ? -8.016 14.609 20.141 1 81.62 64 ASP B C 1
ATOM 1518 O O . ASP B 1 64 ? -8.625 14.508 21.203 1 81.62 64 ASP B O 1
ATOM 1522 N N . ARG B 1 65 ? -8.648 14.586 19.016 1 82.44 65 ARG B N 1
ATOM 1523 C CA . ARG B 1 65 ? -10.102 14.523 18.969 1 82.44 65 ARG B CA 1
ATOM 1524 C C . ARG B 1 65 ? -10.578 13.211 18.344 1 82.44 65 ARG B C 1
ATOM 1526 O O . ARG B 1 65 ? -11.781 12.969 18.219 1 82.44 65 ARG B O 1
ATOM 1533 N N . PHE B 1 66 ? -9.695 12.383 18.016 1 84.38 66 PHE B N 1
ATOM 1534 C CA . PHE B 1 66 ? -10.039 11.117 17.375 1 84.38 66 PHE B CA 1
ATOM 1535 C C . PHE B 1 66 ? -10.961 11.344 16.172 1 84.38 66 PHE B C 1
ATOM 1537 O O . PHE B 1 66 ? -11.961 10.648 16.016 1 84.38 66 PHE B O 1
ATOM 1544 N N . GLU B 1 67 ? -10.75 12.461 15.531 1 90.94 67 GLU B N 1
ATOM 1545 C CA . GLU B 1 67 ? -11.461 12.805 14.297 1 90.94 67 GLU B CA 1
ATOM 1546 C C . GLU B 1 67 ? -10.578 12.562 13.07 1 90.94 67 GLU B C 1
ATOM 1548 O O . GLU B 1 67 ? -9.352 12.57 13.172 1 90.94 67 GLU B O 1
ATOM 1553 N N . TYR B 1 68 ? -11.234 12.258 12 1 95.25 68 TYR B N 1
ATOM 1554 C CA . TYR B 1 68 ? -10.477 12.109 10.766 1 95.25 68 TYR B CA 1
ATOM 1555 C C . TYR B 1 68 ? -11.281 12.594 9.562 1 95.25 68 TYR B C 1
ATOM 1557 O O . TYR B 1 68 ? -12.508 12.719 9.641 1 95.25 68 TYR B O 1
ATOM 1565 N N . LYS B 1 69 ? -10.594 12.992 8.523 1 95.69 69 LYS B N 1
ATOM 1566 C CA . LYS B 1 69 ? -11.172 13.344 7.23 1 95.69 69 LYS B CA 1
ATOM 1567 C C . LYS B 1 69 ? -10.508 12.562 6.102 1 95.69 69 LYS B C 1
ATOM 1569 O O . LYS B 1 69 ? -9.281 12.531 6 1 95.69 69 LYS B O 1
ATOM 1574 N N . ASP B 1 70 ? -11.32 11.906 5.332 1 93.5 70 ASP B N 1
ATOM 1575 C CA . ASP B 1 70 ? -10.805 11.227 4.145 1 93.5 70 ASP B CA 1
ATOM 1576 C C . ASP B 1 70 ? -10.883 12.133 2.918 1 93.5 70 ASP B C 1
ATOM 1578 O O . ASP B 1 70 ? -11.812 12.93 2.785 1 93.5 70 ASP B O 1
ATOM 1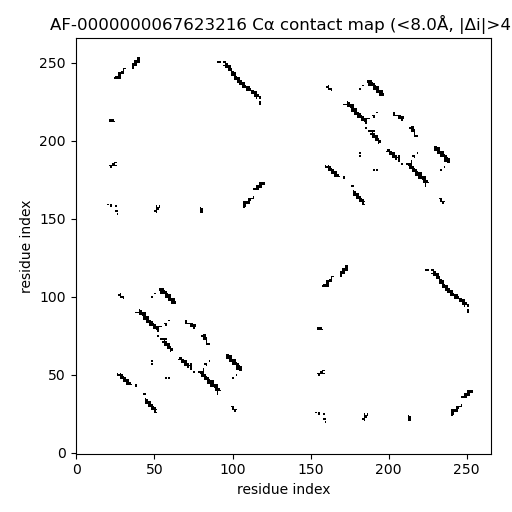582 N N . ASN B 1 71 ? -9.867 12.086 2.102 1 94.94 71 ASN B N 1
ATOM 1583 C CA . ASN B 1 71 ? -9.875 12.727 0.793 1 94.94 71 ASN B CA 1
ATOM 1584 C C . ASN B 1 71 ? -9.531 11.742 -0.32 1 94.94 71 ASN B C 1
ATOM 1586 O O . ASN B 1 71 ? -8.422 11.211 -0.363 1 94.94 71 ASN B O 1
ATOM 1590 N N . TYR B 1 72 ? -10.445 11.578 -1.186 1 89.75 72 TYR B N 1
ATOM 1591 C CA . TYR B 1 72 ? -10.305 10.625 -2.281 1 89.75 72 TYR B CA 1
ATOM 1592 C C . TYR B 1 72 ? -9.812 11.32 -3.545 1 89.75 72 TYR B C 1
ATOM 1594 O O . TYR B 1 72 ? -9.523 10.664 -4.547 1 89.75 72 TYR B O 1
ATOM 1602 N N . ASN B 1 73 ? -9.859 12.664 -3.439 1 92.62 73 ASN B N 1
ATOM 1603 C CA . ASN B 1 73 ? -9.281 13.422 -4.543 1 92.62 73 ASN B CA 1
ATOM 1604 C C . ASN B 1 73 ? -7.758 13.484 -4.449 1 92.62 73 ASN B C 1
ATOM 1606 O O . ASN B 1 73 ? -7.203 14.453 -3.926 1 92.62 73 ASN B O 1
ATOM 1610 N N . VAL B 1 74 ? -7.121 12.484 -4.973 1 93 74 VAL B N 1
ATOM 1611 C CA . VAL B 1 74 ? -5.672 12.328 -4.902 1 93 74 VAL B CA 1
ATOM 1612 C C . VAL B 1 74 ? -5.039 12.805 -6.207 1 93 74 VAL B C 1
ATOM 1614 O O . VAL B 1 74 ? -5.414 12.352 -7.289 1 93 74 VAL B O 1
ATOM 1617 N N . PHE B 1 75 ? -4.129 13.75 -6.012 1 92.31 75 PHE B N 1
ATOM 1618 C CA . PHE B 1 75 ? -3.461 14.328 -7.172 1 92.31 75 PHE B CA 1
ATOM 1619 C C . PHE B 1 75 ? -2.049 13.781 -7.316 1 92.31 75 PHE B C 1
ATOM 1621 O O . PHE B 1 75 ? -1.332 13.625 -6.328 1 92.31 75 PHE B O 1
ATOM 1628 N N . ARG B 1 76 ? -1.599 13.547 -8.539 1 88.81 76 ARG B N 1
ATOM 1629 C CA . ARG B 1 76 ? -0.237 13.102 -8.812 1 88.81 76 ARG B CA 1
ATOM 1630 C C . ARG B 1 76 ? 0.736 14.273 -8.82 1 88.81 76 ARG B C 1
ATOM 1632 O O . ARG B 1 76 ? 0.461 15.312 -9.43 1 88.81 76 ARG B O 1
ATOM 1639 N N . LEU B 1 77 ? 1.764 14.18 -7.871 1 88 77 LEU B N 1
ATOM 1640 C CA . LEU B 1 77 ? 2.854 15.148 -7.84 1 88 77 LEU B CA 1
ATOM 1641 C C . LEU B 1 77 ? 4.074 14.617 -8.586 1 88 77 LEU B C 1
ATOM 1643 O O . LEU B 1 77 ? 4.992 14.078 -7.977 1 88 77 LEU B O 1
ATOM 1647 N N . GLY B 1 78 ? 3.902 14.195 -9.906 1 83.38 78 GLY B N 1
ATOM 1648 C CA . GLY B 1 78 ? 4.957 13.562 -10.68 1 83.38 78 GLY B CA 1
ATOM 1649 C C . GLY B 1 78 ? 4.805 12.062 -10.781 1 83.38 78 GLY B C 1
ATOM 1650 O O . GLY B 1 78 ? 3.74 11.516 -10.484 1 83.38 78 GLY B O 1
ATOM 1651 N N . PRO B 1 79 ? 5.957 11.383 -11.109 1 79.12 79 PRO B N 1
ATOM 1652 C CA . PRO B 1 79 ? 5.844 9.945 -11.383 1 79.12 79 PRO B CA 1
ATOM 1653 C C . PRO B 1 79 ? 5.84 9.102 -10.117 1 79.12 79 PRO B C 1
ATOM 1655 O O . PRO B 1 79 ? 5.48 7.926 -10.156 1 79.12 79 PRO B O 1
ATOM 1658 N N . PHE B 1 80 ? 6.184 9.781 -8.969 1 77.62 80 PHE B N 1
ATOM 1659 C CA . PHE B 1 80 ? 6.41 8.898 -7.836 1 77.62 80 PHE B CA 1
ATOM 1660 C C . PHE B 1 80 ? 5.617 9.359 -6.617 1 77.62 80 PHE B C 1
ATOM 1662 O O . PHE B 1 80 ? 5.621 8.695 -5.578 1 77.62 80 PHE B O 1
ATOM 1669 N N . GLU B 1 81 ? 4.941 10.508 -6.715 1 86.94 81 GLU B N 1
ATOM 1670 C CA . GLU B 1 81 ? 4.289 11.047 -5.523 1 86.94 81 GLU B CA 1
ATOM 1671 C C . GLU B 1 81 ? 2.867 11.508 -5.832 1 86.94 81 GLU B C 1
ATOM 1673 O O . GLU B 1 81 ? 2.566 11.906 -6.961 1 86.94 81 GLU B O 1
ATOM 1678 N N . SER B 1 82 ? 1.988 11.32 -4.887 1 91.38 82 SER B N 1
ATOM 1679 C CA . SER B 1 82 ? 0.622 11.828 -4.934 1 91.38 82 SER B CA 1
ATOM 1680 C C . SER B 1 82 ? 0.29 12.641 -3.682 1 91.38 82 SER B C 1
ATOM 1682 O O . SER B 1 82 ? 1.035 12.609 -2.701 1 91.38 82 SER B O 1
ATOM 1684 N N . GLU B 1 83 ? -0.732 13.414 -3.789 1 96.12 83 GLU B N 1
ATOM 1685 C CA . GLU B 1 83 ? -1.086 14.289 -2.672 1 96.12 83 GLU B CA 1
ATOM 1686 C C . GLU B 1 83 ? -2.598 14.461 -2.566 1 96.12 83 GLU B C 1
ATOM 1688 O O . GLU B 1 83 ? -3.307 14.398 -3.572 1 96.12 83 GLU B O 1
ATOM 1693 N N . ALA B 1 84 ? -2.998 14.609 -1.392 1 97.5 84 ALA B N 1
ATOM 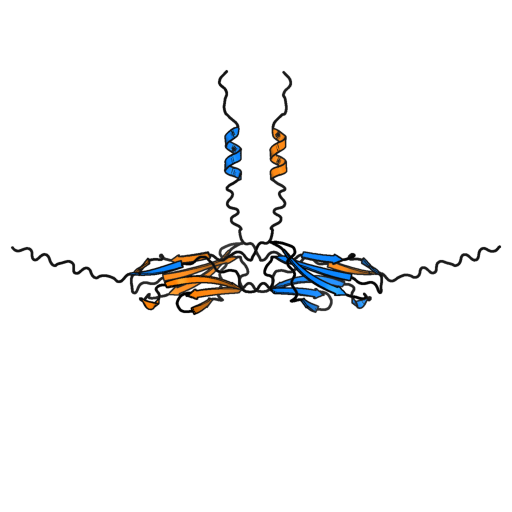1694 C CA . ALA B 1 84 ? -4.328 15.141 -1.102 1 97.5 84 ALA B CA 1
ATOM 1695 C C . ALA B 1 84 ? -4.234 16.391 -0.232 1 97.5 84 ALA B C 1
ATOM 1697 O O . ALA B 1 84 ? -3.332 16.516 0.597 1 97.5 84 ALA B O 1
ATOM 1698 N N . ARG B 1 85 ? -5.199 17.297 -0.486 1 98 85 ARG B N 1
ATOM 1699 C CA . ARG B 1 85 ? -5.211 18.578 0.209 1 98 85 ARG B CA 1
ATOM 1700 C C . ARG B 1 85 ? -6.477 18.734 1.048 1 98 85 ARG B C 1
ATOM 1702 O O . ARG B 1 85 ? -7.578 18.438 0.583 1 98 85 ARG B O 1
ATOM 1709 N N . PHE B 1 86 ? -6.199 19.156 2.229 1 98.25 86 PHE B N 1
ATOM 1710 C CA . PHE B 1 86 ? -7.27 19.422 3.18 1 98.25 86 PHE B CA 1
ATOM 1711 C C . PHE B 1 86 ? -7.281 20.891 3.586 1 98.25 86 PHE B C 1
ATOM 1713 O O . PHE B 1 86 ? -6.484 21.312 4.426 1 98.25 86 PHE B O 1
ATOM 1720 N N . ARG B 1 87 ? -8.234 21.594 3.061 1 98.25 87 ARG B N 1
ATOM 1721 C CA . ARG B 1 87 ? -8.234 23.047 3.268 1 98.25 87 ARG B CA 1
ATOM 1722 C C . ARG B 1 87 ? -9.195 23.438 4.391 1 98.25 87 ARG B C 1
ATOM 1724 O O . ARG B 1 87 ? -10.312 22.922 4.469 1 98.25 87 ARG B O 1
ATOM 1731 N N . ILE B 1 88 ? -8.688 24.266 5.227 1 97.38 88 ILE B N 1
ATOM 1732 C CA . ILE B 1 88 ? -9.5 25 6.199 1 97.38 88 ILE B CA 1
ATOM 1733 C C . ILE B 1 88 ? -9.602 26.469 5.789 1 97.38 88 ILE B C 1
ATOM 1735 O O . ILE B 1 88 ? -8.602 27.188 5.793 1 97.38 88 ILE B O 1
ATOM 1739 N N . ASP B 1 89 ? -10.734 26.938 5.516 1 97.81 89 ASP B N 1
ATOM 1740 C CA . ASP B 1 89 ? -10.922 28.266 4.934 1 97.81 89 ASP B CA 1
ATOM 1741 C C . ASP B 1 89 ? -10.672 29.359 5.965 1 97.81 89 ASP B C 1
ATOM 1743 O O . ASP B 1 89 ? -10.156 30.422 5.633 1 97.81 89 ASP B O 1
ATOM 1747 N N . SER B 1 90 ? -11.164 29.078 7.172 1 97.06 90 SER B N 1
ATOM 1748 C CA . SER B 1 90 ? -11.023 30.031 8.281 1 97.06 90 SER B CA 1
ATOM 1749 C C . SER B 1 90 ? -10.727 29.297 9.586 1 97.06 90 SER B C 1
ATOM 1751 O O . SER B 1 90 ? -11.594 28.609 10.125 1 97.06 90 SER B O 1
ATOM 1753 N N . VAL B 1 91 ? -9.555 29.578 10.148 1 96.56 91 VAL B N 1
ATOM 1754 C CA . VAL B 1 91 ? -9.117 28.766 11.289 1 96.56 91 VAL B CA 1
ATOM 1755 C C . VAL B 1 91 ? -9.68 29.359 12.578 1 96.56 91 VAL B C 1
ATOM 1757 O O . VAL B 1 91 ? -9.742 30.578 12.734 1 96.56 91 VAL B O 1
ATOM 1760 N N . SER B 1 92 ? -10.133 28.547 13.453 1 95.5 92 SER B N 1
ATOM 1761 C CA . SER B 1 92 ? -10.508 28.875 14.828 1 95.5 92 SER B CA 1
ATOM 1762 C C . SER B 1 92 ? -9.648 28.109 15.828 1 95.5 92 SER B C 1
ATOM 1764 O O . SER B 1 92 ? -8.836 27.266 15.445 1 95.5 92 SER B O 1
ATOM 1766 N N . GLU B 1 93 ? -9.797 28.453 17.141 1 94.06 93 GLU B N 1
ATOM 1767 C CA . GLU B 1 93 ? -9.062 27.75 18.188 1 94.06 93 GLU B CA 1
ATOM 1768 C C . GLU B 1 93 ? -9.352 26.25 18.156 1 94.06 93 GLU B C 1
ATOM 1770 O O . GLU B 1 93 ? -8.508 25.438 18.531 1 94.06 93 GLU B O 1
ATOM 1775 N N . ALA B 1 94 ? -10.445 25.891 17.625 1 93.38 94 ALA B N 1
ATOM 1776 C CA . ALA B 1 94 ? -10.852 24.484 17.578 1 93.38 94 ALA B CA 1
ATOM 1777 C C . ALA B 1 94 ? -10.008 23.703 16.578 1 93.38 94 ALA B C 1
ATOM 1779 O O . ALA B 1 94 ? -9.93 22.469 16.641 1 93.38 94 ALA B O 1
ATOM 1780 N N . ASN B 1 95 ? -9.406 24.422 15.695 1 96.06 95 ASN B N 1
ATOM 1781 C CA . ASN B 1 95 ? -8.602 23.75 14.68 1 96.06 95 ASN B CA 1
ATOM 1782 C C . ASN B 1 95 ? -7.199 23.453 15.18 1 96.06 95 ASN B C 1
ATOM 1784 O O . ASN B 1 95 ? -6.492 22.625 14.602 1 96.06 95 ASN B O 1
ATOM 1788 N N . ALA B 1 96 ? -6.758 24.109 16.234 1 95.06 96 ALA B N 1
ATOM 1789 C CA . ALA B 1 96 ? -5.422 23.859 16.766 1 95.06 96 ALA B CA 1
ATOM 1790 C C . ALA B 1 96 ? -5.289 22.422 17.266 1 95.06 96 ALA B C 1
ATOM 1792 O O . ALA B 1 96 ? -6.227 21.875 17.844 1 95.06 96 ALA B O 1
ATOM 1793 N N . GLY B 1 97 ? -4.086 21.891 17.031 1 95.56 97 GLY B N 1
ATOM 1794 C CA . GLY B 1 97 ? -3.855 20.547 17.531 1 95.56 97 GLY B CA 1
ATOM 1795 C C . GLY B 1 97 ? -2.865 19.75 16.688 1 95.56 97 GLY B C 1
ATOM 1796 O O . GLY B 1 97 ? -2.205 20.312 15.82 1 95.56 97 GLY B O 1
ATOM 1797 N N . LEU B 1 98 ? -2.766 18.469 17.031 1 96.94 98 LEU B N 1
ATOM 1798 C CA . LEU B 1 98 ? -1.82 17.562 16.375 1 96.94 98 LEU B CA 1
ATOM 1799 C C . LEU B 1 98 ? -2.504 16.75 15.273 1 96.94 98 LEU B C 1
ATOM 1801 O O . LEU B 1 98 ? -3.521 16.109 15.516 1 96.94 98 LEU B O 1
ATOM 1805 N N . TYR B 1 99 ? -1.908 16.828 14.133 1 97.38 99 TYR B N 1
ATOM 1806 C CA . TYR B 1 99 ? -2.457 16.125 12.977 1 97.38 99 TYR B CA 1
ATOM 1807 C C . TYR B 1 99 ? -1.474 15.086 12.445 1 97.38 99 TYR B C 1
ATOM 1809 O O . TYR B 1 99 ? -0.26 15.227 12.617 1 97.38 99 TYR B O 1
ATOM 1817 N N . ARG B 1 100 ? -1.997 14.047 11.742 1 97.44 100 ARG B N 1
ATOM 1818 C CA . ARG B 1 100 ? -1.184 13.078 11.016 1 97.44 100 ARG B CA 1
ATOM 1819 C C . ARG B 1 100 ? -1.946 12.508 9.82 1 97.44 100 ARG B C 1
ATOM 1821 O O . ARG B 1 100 ? -3.178 12.531 9.797 1 97.44 100 ARG B O 1
ATOM 1828 N N . CYS B 1 101 ? -1.175 12.047 8.898 1 96.81 101 CYS B N 1
ATOM 1829 C CA . CYS B 1 101 ? -1.753 11.461 7.691 1 96.81 101 CYS B CA 1
ATOM 1830 C C . CYS B 1 101 ? -1.521 9.961 7.652 1 96.81 101 CYS B C 1
ATOM 1832 O O . CYS B 1 101 ? -0.51 9.469 8.164 1 96.81 101 CYS B O 1
ATOM 1834 N N . ILE B 1 102 ? -2.406 9.234 7.055 1 92.62 102 ILE B N 1
ATOM 1835 C CA . ILE B 1 102 ? -2.27 7.852 6.602 1 92.62 102 ILE B CA 1
ATOM 1836 C C . ILE B 1 102 ? -2.904 7.695 5.223 1 92.62 102 ILE B C 1
ATOM 1838 O O . ILE B 1 102 ? -3.648 8.57 4.77 1 92.62 102 ILE B O 1
ATOM 1842 N N . TYR B 1 103 ? -2.529 6.703 4.52 1 91.31 103 TYR B N 1
ATOM 1843 C CA . TYR B 1 103 ? -3.164 6.504 3.221 1 91.31 103 TYR B CA 1
ATOM 1844 C C . TYR B 1 103 ? -3.496 5.035 2.994 1 91.31 103 TYR B C 1
ATOM 1846 O O . TYR B 1 103 ? -2.992 4.16 3.703 1 91.31 103 TYR B O 1
ATOM 1854 N N . TYR B 1 104 ? -4.387 4.895 2.111 1 84.19 104 TYR B N 1
ATOM 1855 C CA . TYR B 1 104 ? -4.883 3.594 1.679 1 84.19 104 TYR B CA 1
ATOM 1856 C C . TYR B 1 104 ? -4.527 3.336 0.219 1 84.19 104 TYR B C 1
ATOM 1858 O O . TYR B 1 104 ? -4.859 4.137 -0.658 1 84.19 104 TYR B O 1
ATOM 1866 N N . LYS B 1 105 ? -3.785 2.285 0.084 1 77.62 105 LYS B N 1
ATOM 1867 C CA . LYS B 1 105 ? -3.514 1.849 -1.282 1 77.62 105 LYS B CA 1
ATOM 1868 C C . LYS B 1 105 ? -4.324 0.604 -1.634 1 77.62 105 LYS B C 1
ATOM 1870 O O . LYS B 1 105 ? -4.305 -0.383 -0.896 1 77.62 105 LYS B O 1
ATOM 1875 N N . PRO B 1 106 ? -5.148 0.803 -2.664 1 73.5 106 PRO B N 1
ATOM 1876 C CA . PRO B 1 106 ? -5.887 -0.383 -3.105 1 73.5 106 PRO B CA 1
ATOM 1877 C C . PRO B 1 106 ? -4.969 -1.56 -3.434 1 73.5 106 PRO B C 1
ATOM 1879 O O . PRO B 1 106 ? -3.756 -1.477 -3.229 1 73.5 106 PRO B O 1
ATOM 1882 N N . TRP B 1 107 ? -5.375 -2.549 -4.285 1 76.88 107 TRP B N 1
ATOM 1883 C CA . TRP B 1 107 ? -4.641 -3.727 -4.734 1 76.88 107 TRP B CA 1
ATOM 1884 C C . TRP B 1 107 ? -3.357 -3.328 -5.453 1 76.88 107 TRP B C 1
ATOM 1886 O O . TRP B 1 107 ? -3.316 -2.309 -6.145 1 76.88 107 TRP B O 1
ATOM 1896 N N . SER B 1 108 ? -2.258 -3.959 -5.105 1 83.12 108 SER B N 1
ATOM 1897 C CA . SER B 1 108 ? -1.001 -3.781 -5.824 1 83.12 108 SER B CA 1
ATOM 1898 C C . SER B 1 108 ? -1.169 -4.07 -7.312 1 83.12 108 SER B C 1
ATOM 1900 O O . SER B 1 108 ? -2.219 -4.551 -7.742 1 83.12 108 SER B O 1
ATOM 1902 N N . GLU B 1 109 ? -0.093 -3.637 -8.055 1 83.81 109 GLU B N 1
ATOM 1903 C CA . GLU B 1 109 ? 0.012 -4.184 -9.398 1 83.81 109 GLU B CA 1
ATOM 1904 C C . GLU B 1 109 ? 0.195 -5.699 -9.367 1 83.81 109 GLU B C 1
ATOM 1906 O O . GLU B 1 109 ? 0.625 -6.258 -8.359 1 83.81 109 GLU B O 1
ATOM 1911 N N . HIS B 1 110 ? -0.085 -6.324 -10.555 1 91.56 110 HIS B N 1
ATOM 1912 C CA . HIS B 1 110 ? 0.067 -7.77 -10.664 1 91.56 110 HIS B CA 1
ATOM 1913 C C . HIS B 1 110 ? 1.538 -8.164 -10.734 1 91.56 110 HIS B C 1
ATOM 1915 O O . HIS B 1 110 ? 2.363 -7.414 -11.258 1 91.56 110 HIS B O 1
ATOM 1921 N N . SER B 1 111 ? 1.842 -9.367 -10.203 1 94.75 111 SER B N 1
ATOM 1922 C CA . SER B 1 111 ? 3.131 -10 -10.461 1 94.75 111 SER B CA 1
ATOM 1923 C C . SER B 1 111 ? 3.266 -10.391 -11.93 1 94.75 111 SER B C 1
ATOM 1925 O O . SER B 1 111 ? 2.32 -10.25 -12.711 1 94.75 111 SER B O 1
ATOM 1927 N N . ASP B 1 112 ? 4.547 -10.844 -12.32 1 95 112 ASP B N 1
ATOM 1928 C CA . ASP B 1 112 ? 4.66 -11.531 -13.602 1 95 112 ASP B CA 1
ATOM 1929 C C . ASP B 1 112 ? 3.787 -12.789 -13.625 1 95 112 ASP B C 1
ATOM 1931 O O . ASP B 1 112 ? 3.33 -13.25 -12.578 1 95 112 ASP B O 1
ATOM 1935 N N . TYR B 1 113 ? 3.625 -13.352 -14.859 1 96.44 113 TYR B N 1
ATOM 1936 C CA . TYR B 1 113 ? 2.873 -14.586 -15.023 1 96.44 113 TYR B CA 1
ATOM 1937 C C . TYR B 1 113 ? 3.727 -15.797 -14.648 1 96.44 113 TYR B C 1
ATOM 1939 O O . TYR B 1 113 ? 4.922 -15.836 -14.945 1 96.44 113 TYR B O 1
ATOM 1947 N N . LEU B 1 114 ? 3.088 -16.703 -14.023 1 97.75 114 LEU B N 1
ATOM 1948 C CA . LEU B 1 114 ? 3.631 -18.047 -13.836 1 97.75 114 LEU B CA 1
ATOM 1949 C C . LEU B 1 114 ? 2.828 -19.062 -14.625 1 97.75 114 LEU B C 1
ATOM 1951 O O . LEU B 1 114 ? 1.613 -19.188 -14.453 1 97.75 114 LEU B O 1
ATOM 1955 N N . ASP B 1 115 ? 3.531 -19.781 -15.492 1 97.19 115 ASP B N 1
ATOM 1956 C CA . ASP B 1 115 ? 2.879 -20.797 -16.297 1 97.19 115 ASP B CA 1
ATOM 1957 C C . ASP B 1 115 ? 3.002 -22.172 -15.648 1 97.19 115 ASP B C 1
ATOM 1959 O O . ASP B 1 115 ? 4.082 -22.766 -15.641 1 97.19 115 ASP B O 1
ATOM 1963 N N . LEU B 1 116 ? 1.935 -22.656 -15.141 1 97.56 116 LEU B N 1
ATOM 1964 C CA . LEU B 1 116 ? 1.911 -23.984 -14.547 1 97.56 116 LEU B CA 1
ATOM 1965 C C . LEU B 1 116 ? 1.557 -25.047 -15.594 1 97.56 116 LEU B C 1
ATOM 1967 O O . LEU B 1 116 ? 0.478 -25 -16.188 1 97.56 116 LEU B O 1
ATOM 1971 N N . VAL B 1 117 ? 2.49 -25.984 -15.773 1 97.38 117 VAL B N 1
ATOM 1972 C CA . VAL B 1 117 ? 2.307 -27.047 -16.766 1 97.38 117 VAL B CA 1
ATOM 1973 C C . VAL B 1 117 ? 2.109 -28.391 -16.062 1 97.38 117 VAL B C 1
ATOM 1975 O O . VAL B 1 117 ? 2.854 -28.734 -15.141 1 97.38 117 VAL B O 1
ATOM 1978 N N . VAL B 1 118 ? 1.074 -29.078 -16.547 1 96.12 118 VAL B N 1
ATOM 1979 C CA . VAL B 1 118 ? 0.802 -30.406 -16.016 1 96.12 118 VAL B CA 1
ATOM 1980 C C . VAL B 1 118 ? 1.163 -31.453 -17.062 1 96.12 118 VAL B C 1
ATOM 1982 O O . VAL B 1 118 ? 0.688 -31.391 -18.203 1 96.12 118 VAL B O 1
ATOM 1985 N N . LYS B 1 119 ? 2.064 -32.406 -16.703 1 93.69 119 LYS B N 1
ATOM 1986 C CA . LYS B 1 119 ? 2.494 -33.438 -17.641 1 93.69 119 LYS B CA 1
ATOM 1987 C C . LYS B 1 119 ? 1.922 -34.781 -17.25 1 93.69 119 LYS B C 1
ATOM 1989 O O . LYS B 1 119 ? 1.928 -35.156 -16.078 1 93.69 119 LYS B O 1
ATOM 1994 N N . GLY B 1 120 ? 1.203 -35.375 -18.141 1 83.25 120 GLY B N 1
ATOM 1995 C CA . GLY B 1 120 ? 0.664 -36.719 -17.969 1 83.25 120 GLY B CA 1
ATOM 1996 C C . GLY B 1 120 ? 1.736 -37.781 -17.859 1 83.25 120 GLY B C 1
ATOM 1997 O O . GLY B 1 120 ? 2.857 -37.594 -18.344 1 83.25 120 GLY B O 1
ATOM 1998 N N . THR B 1 121 ? 1.67 -38.562 -16.891 1 65.12 121 THR B N 1
ATOM 1999 C CA . THR B 1 121 ? 2.547 -39.719 -16.891 1 65.12 121 THR B CA 1
ATOM 2000 C C . THR B 1 121 ? 2.387 -40.531 -18.188 1 65.12 121 THR B C 1
ATOM 2002 O O . THR B 1 121 ? 1.28 -40.938 -18.516 1 65.12 121 THR B O 1
ATOM 2005 N N . VAL B 1 122 ? 2.801 -39.969 -19.25 1 57.25 122 VAL B N 1
ATOM 2006 C CA . VAL B 1 122 ? 2.781 -40.969 -20.312 1 57.25 122 VAL B CA 1
ATOM 2007 C C . VAL B 1 122 ? 3.324 -42.312 -19.797 1 57.25 122 VAL B C 1
ATOM 2009 O O . VAL B 1 122 ? 4.414 -42.344 -19.219 1 57.25 122 VAL B O 1
ATOM 2012 N N . THR B 1 123 ? 2.531 -43.094 -19.141 1 53.25 123 THR B N 1
ATOM 2013 C CA . THR B 1 123 ? 2.979 -44.469 -19.062 1 53.25 123 THR B CA 1
ATOM 2014 C C . THR B 1 123 ? 3.678 -44.875 -20.359 1 53.25 123 THR B C 1
ATOM 2016 O O . THR B 1 123 ? 3.074 -44.844 -21.438 1 53.25 123 THR B O 1
ATOM 2019 N N . GLY B 1 124 ? 4.75 -44.344 -20.672 1 47.66 124 GLY B N 1
ATOM 2020 C CA . GLY B 1 124 ? 5.457 -45.062 -21.719 1 47.66 124 GLY B CA 1
ATOM 2021 C C . GLY B 1 124 ? 5.148 -46.531 -21.734 1 47.66 124 GLY B C 1
ATOM 2022 O O . GLY B 1 124 ? 5.164 -47.219 -20.703 1 47.66 124 GLY B O 1
ATOM 2023 N N . THR B 1 125 ? 4.152 -46.969 -22.578 1 48.44 125 THR B N 1
ATOM 2024 C CA . THR B 1 125 ? 4.211 -48.375 -23 1 48.44 125 THR B CA 1
ATOM 2025 C C . THR B 1 125 ? 5.66 -48.844 -23.141 1 48.44 125 THR B C 1
ATOM 2027 O O . THR B 1 125 ? 6.375 -48.375 -24.047 1 48.44 125 THR B O 1
ATOM 2030 N N . GLU B 1 126 ? 6.484 -48.719 -22.156 1 47.25 126 GLU B N 1
ATOM 2031 C CA . GLU B 1 126 ? 7.648 -49.562 -22.312 1 47.25 126 GLU B CA 1
ATOM 2032 C C . GLU B 1 126 ? 7.293 -50.844 -23.094 1 47.25 126 GLU B C 1
ATOM 2034 O O . GLU B 1 126 ? 6.395 -51.594 -22.688 1 47.25 126 GLU B O 1
ATOM 2039 N N . GLY B 1 127 ? 7.297 -50.75 -24.422 1 43.66 127 GLY B N 1
ATOM 2040 C CA . GLY B 1 127 ? 7.309 -51.906 -25.266 1 43.66 127 GLY B CA 1
ATOM 2041 C C . GLY B 1 127 ? 7.988 -53.125 -24.625 1 43.66 127 GLY B C 1
ATOM 2042 O O . GLY B 1 127 ? 9.117 -53 -24.125 1 43.66 127 GLY B O 1
ATOM 2043 N N . SER B 1 128 ? 7.273 -53.875 -23.844 1 45.38 128 SER B N 1
ATOM 2044 C CA . SER B 1 128 ? 7.691 -55.25 -23.562 1 45.38 128 SER B CA 1
ATOM 2045 C C . SER B 1 128 ? 8.477 -55.844 -24.719 1 45.38 128 SER B C 1
ATOM 2047 O O . SER B 1 128 ? 7.941 -56 -25.812 1 45.38 128 SER B O 1
ATOM 2049 N N . GLY B 1 129 ? 9.695 -55.375 -24.984 1 43.75 129 GLY B N 1
ATOM 2050 C CA . GLY B 1 129 ? 10.57 -56.156 -25.828 1 43.75 129 GLY B CA 1
ATOM 2051 C C . GLY B 1 129 ? 10.445 -57.656 -25.578 1 43.75 129 GLY B C 1
ATOM 2052 O O . GLY B 1 129 ? 10.719 -58.125 -24.469 1 43.75 129 GLY B O 1
ATOM 2053 N N . PHE B 1 130 ? 9.406 -58.344 -26.094 1 42.5 130 PHE B N 1
ATOM 2054 C CA . PHE B 1 130 ? 9.406 -59.812 -26.25 1 42.5 130 PHE B CA 1
ATOM 2055 C C . PHE B 1 130 ? 10.773 -60.312 -26.719 1 42.5 130 PHE B C 1
ATOM 2057 O O . PHE B 1 130 ? 11.203 -59.969 -27.828 1 42.5 130 PHE B O 1
ATOM 2064 N N . ASP B 1 131 ? 11.789 -60.25 -25.938 1 40.53 131 ASP B N 1
ATOM 2065 C CA . ASP B 1 131 ? 12.953 -61.094 -26.234 1 40.53 131 ASP B CA 1
ATOM 2066 C C . ASP B 1 131 ? 12.531 -62.5 -26.641 1 40.53 131 ASP B C 1
ATOM 2068 O O . ASP B 1 131 ? 11.82 -63.188 -25.891 1 40.53 131 ASP B O 1
ATOM 2072 N N . ALA B 1 132 ? 12.312 -62.719 -27.969 1 43.03 132 ALA B N 1
ATOM 2073 C CA . ALA B 1 132 ? 12.375 -64.062 -28.625 1 43.03 132 ALA B CA 1
ATOM 2074 C C . ALA B 1 132 ? 13.594 -64.812 -28.156 1 43.03 132 ALA B C 1
ATOM 2076 O O . ALA B 1 132 ? 14.734 -64.438 -28.453 1 43.03 132 ALA B O 1
ATOM 2077 N N . SER B 1 133 ? 13.672 -65.125 -26.812 1 29.25 133 SER B N 1
ATOM 2078 C CA . SER B 1 133 ? 14.422 -66.375 -26.75 1 29.25 133 SER B CA 1
ATOM 2079 C C . SER B 1 133 ? 13.625 -67.562 -27.359 1 29.25 133 SER B C 1
ATOM 2081 O O . SER B 1 133 ? 12.398 -67.562 -27.234 1 29.25 133 SER B O 1
#

pLDDT: mean 77.64, std 24.03, range [29.25, 98.62]

Solvent-accessible surface area (backbone atoms only — not comparable to full-atom values): 15050 Å² total; per-residue (Å²): 137,79,82,75,85,66,80,75,68,70,68,63,72,66,63,71,55,69,72,66,71,66,37,47,56,63,59,56,27,42,63,50,48,41,90,44,47,72,39,49,57,61,39,56,38,32,38,35,35,34,38,35,32,74,50,48,30,38,33,44,33,32,70,86,71,77,41,72,45,78,39,64,69,57,40,72,79,57,93,36,30,21,32,28,77,47,74,39,73,58,37,47,78,83,67,41,45,44,31,34,24,31,37,31,36,59,67,36,48,63,21,62,78,40,67,35,40,57,40,71,74,68,70,67,76,70,74,75,74,77,74,82,122,137,79,81,74,85,66,78,77,72,69,67,64,70,66,63,72,54,69,71,66,70,64,39,47,53,62,58,55,26,44,64,48,48,40,91,45,47,72,39,49,58,61,40,56,38,32,39,36,36,34,38,34,32,74,50,50,29,36,34,44,33,32,71,83,72,76,42,71,48,78,36,65,70,56,41,74,64,64,94,38,23,20,32,28,76,48,73,40,74,57,37,47,76,83,65,41,44,45,32,33,23,30,35,32,36,58,68,37,49,64,21,63,79,42,64,36,42,58,40,70,73,68,70,67,76,68,70,74,73,75,72,84,120

Secondary structure (DSSP, 8-state):
------GGGGGTTTT---------SSPPPEEEEES-SEEETT--EEEEEEEETT--EEEEEETTTTEEEEE---EESSSSEEEEEEEESS--GGG-EEEEEEEEB-SPPPPPPEEEEEE--------------/------GGGGGTTTT---------SSPPPEEEEES-SEEETT--EEEEEEEETT--EEEEEETTTTEEEEE--PEEETTTEEEEEEEESS--GGG-EEEEEEEEB-SPPPPPPEEEEEE--------------

Radius of gyration: 30.18 Å; Cα contacts (8 Å, |Δi|>4): 567; chains: 2; bounding box: 71×135×56 Å

Organism: Macaca fascicularis (NCBI:txid9541)

Nearest PDB structures (foldseek):
  7f9l-assembly3_H-3  TM=8.439E-01  e=7.364E-12  Homo sapiens
  7jzk-assembly2_A  TM=8.208E-01  e=1.096E-11  Homo sapiens
  7jzk-assembly1_C  TM=8.348E-01  e=4.797E-11  Homo sapiens
  5nst-assembly1_B  TM=7.879E-01  e=6.538E-10  Homo sapiens
  5nst-assembly2_D  TM=7.923E-01  e=6.177E-10  Homo sapiens

Foldseek 3Di:
DDPPPPDDPPPPVVPPPVCPVPVPPQDFKDKAKPPHDDDDFFAKMKIKIKGFPQFQWKKKAFPVVRDIDIDRPWADPDDTMIMDIDMDHGDDPVNDGDMGMDTDHDDDDDDDDDDDDDDDPPPPPPPPPPPPD/DDPPPPDDPPPPVVPPPVCPVPVPPQDFKDKAKPPHDDDDFFAKMKIKIKGFPQFQWKKKAFPVPRDIDIDRPWADPPHTMIMDIDMDHGDDPVNDGDMGMDTDHDDDDDDDDDDDDDDDPPPPPPPPPPPPD

Sequence (266 aa):
MSPHPTTLLGLVLCLAQTIHAQEGPLPRPSISAEPGTVIPLGRPVTLQCRGPVGVYAFRLEREDRFEYKDNYNVFRLGPFESEARFRIDSVSEANAGLYRCIYYKPWSEHSDYLDLVVKGTVTGTEGSGFDASMSPHPTTLLGLVLCLAQTIHAQEGPLPRPSISAEPGTVIPLGRPVTLQCRGPVGVYAFRLEREDRFEYKDNYNVFRLGPFESEARFRIDSVSEANAGLYRCIYYKPWSEHSDYLDLVVKGTVTGTEGSGFDAS

InterPro domains:
  IPR003599 Immunoglobulin domain subtype [SM00409] (34-119)
  IPR013783 Immunoglobulin-like fold [G3DSA:2.60.40.10] (20-121)
  IPR036179 Immunoglobulin-like domain superfamily [SSF48726] (25-120)
  IPR050412 Immunoglobulin-like Receptors in Immune Regulation [PTHR11738] (13-121)